Protein AF-A0A8A1LZN4-F1 (afdb_monomer)

Mean predicted aligned error: 9.72 Å

Sequence (299 aa):
MIYDKLAEWAAAVTTSNIARVIFLTEDVSASKSLSRALPSTVFHQMSLQDCSSEVAKRFVLEHIRAGGEGNQRSDTPESLQHMEGLDDAIQALGGRLTDLEFLARMIKTGSTPKGAVQRIINDASAEILKTFILDLPATENSPWSAEQAWYLISKFGKSDSETLRYNAILLHPLFKSGGEAVVQALQHAELISVCTIDGSPSSIKPGRPVYRAAFKQLTDNKALRSRFEMEILARLIAIENQNIQNLEKELQVLGSFPKQPGEVAPRVRWLLGKLSGSQVNLEKYERKASLLKKVLEME

Solvent-accessible surface area (backbone atoms only — not comparable to full-atom values): 16812 Å² total; per-residue (Å²): 109,70,64,47,52,52,24,46,51,48,38,54,37,45,73,69,68,75,50,87,84,84,87,89,74,94,57,80,66,56,57,57,46,38,42,71,52,38,74,91,60,87,78,88,82,82,84,90,70,65,39,54,72,68,56,38,52,51,50,33,55,47,57,47,53,75,71,44,91,82,57,98,65,90,73,47,75,64,60,67,72,60,45,82,50,44,67,59,31,42,66,53,44,42,27,44,63,73,60,43,52,50,43,27,52,36,40,69,76,69,42,52,49,61,59,36,44,52,47,53,31,50,53,50,36,52,50,47,45,42,65,56,50,65,68,55,64,96,52,96,79,48,68,62,51,45,53,56,48,46,49,52,40,48,48,52,33,73,38,92,59,80,60,44,54,40,68,68,54,43,70,34,81,85,21,65,75,62,26,67,58,28,53,51,45,38,34,74,68,46,61,29,36,78,43,63,55,98,90,37,80,50,32,35,32,56,42,42,59,37,45,53,56,16,26,30,56,53,50,65,36,60,67,62,36,38,53,50,53,38,52,39,38,53,53,51,43,53,53,41,50,53,51,44,54,53,50,50,54,51,51,51,58,59,61,68,45,96,74,56,60,77,85,49,50,64,55,52,54,51,49,54,54,51,44,53,53,42,50,56,49,42,54,54,41,51,54,52,41,56,54,39,48,54,55,60,76,73,107

Radius of gyration: 26.5 Å; Cα contacts (8 Å, |Δi|>4): 277; chains: 1; bounding box: 69×42×81 Å

Secondary structure (DSSP, 8-state):
-HHHHHHHHHHHHHHTTS-------S-TTHHHHHHHH-TT---------PPPHHHHHHHHHHHHHHT-TT------HHHHHT-TTHHHHHHHH-S-HHHHHHHHHHHHTT--HHHHHHHHHHHHHHHHHIIIIIS--SSTT-SS-HHHHHHHHHHHHH-SSS-EEHHHHHTSGGGTTTHHHHHHHHHHTTSEEEEEETTEEEEEEESSHHHHHHHHHHHH-HHHHHHHHHHHHHHHHHHHHHHHHHHHHHHHHHHTSTT--GGGHHHHHHHHHHHHHHHHHHHHHHHHHHHHHHHHH--

Nearest PDB structures (foldseek):
  3qwe-assembly1_A-2  TM=3.565E-01  e=9.169E-01  Homo sapiens

Organism: Ajellomyces capsulatus (NCBI:txid5037)

Structure (mmCIF, N/CA/C/O backbone):
data_AF-A0A8A1LZN4-F1
#
_entry.id   AF-A0A8A1LZN4-F1
#
loop_
_atom_site.group_PDB
_atom_site.id
_atom_site.type_symbol
_atom_site.label_atom_id
_atom_site.label_alt_id
_atom_site.label_comp_id
_atom_site.label_asym_id
_atom_site.label_entity_id
_atom_site.label_seq_id
_atom_site.pdbx_PDB_ins_code
_atom_site.Cartn_x
_atom_site.Cartn_y
_atom_site.Cartn_z
_atom_site.occupancy
_atom_site.B_iso_or_equiv
_atom_site.auth_seq_id
_atom_site.auth_comp_id
_atom_site.auth_asym_id
_atom_site.auth_atom_id
_atom_site.pdbx_PDB_model_num
ATOM 1 N N . MET A 1 1 ? -21.136 -2.387 -19.491 1.00 60.66 1 MET A N 1
ATOM 2 C CA . MET A 1 1 ? -21.774 -1.852 -20.717 1.00 60.66 1 MET A CA 1
ATOM 3 C C . MET A 1 1 ? -20.841 -1.829 -21.924 1.00 60.66 1 MET A C 1
ATOM 5 O O . MET A 1 1 ? -21.151 -2.524 -22.880 1.00 60.66 1 MET A O 1
ATOM 9 N N . ILE A 1 2 ? -19.715 -1.097 -21.922 1.00 79.94 2 ILE A N 1
ATOM 10 C CA . ILE A 1 2 ? -18.812 -1.060 -23.099 1.00 79.94 2 ILE A CA 1
ATOM 11 C C . ILE A 1 2 ? -18.170 -2.430 -23.368 1.00 79.94 2 ILE A C 1
ATOM 13 O O . ILE A 1 2 ? -18.251 -2.929 -24.485 1.00 79.94 2 ILE A O 1
ATOM 17 N N . TYR A 1 3 ? -17.619 -3.082 -22.338 1.00 80.31 3 TYR A N 1
ATOM 18 C CA . TYR A 1 3 ? -17.029 -4.421 -22.471 1.00 80.31 3 TYR A CA 1
ATOM 19 C C . TYR A 1 3 ? -18.020 -5.473 -22.978 1.00 80.31 3 TYR A C 1
ATOM 21 O O . TYR A 1 3 ? -17.650 -6.338 -23.761 1.00 80.31 3 TYR A O 1
ATOM 29 N N . ASP A 1 4 ? -19.290 -5.367 -22.584 1.00 82.81 4 ASP A N 1
ATOM 30 C CA . ASP A 1 4 ? -20.336 -6.295 -23.019 1.00 82.81 4 ASP A CA 1
ATOM 31 C C . ASP A 1 4 ? -20.644 -6.120 -24.509 1.00 82.81 4 ASP A C 1
ATOM 33 O O . ASP A 1 4 ? -20.770 -7.100 -25.235 1.00 82.81 4 ASP A O 1
ATOM 37 N N . LYS A 1 5 ? -20.691 -4.869 -24.986 1.00 86.25 5 LYS A N 1
ATOM 38 C CA . LYS A 1 5 ? -20.913 -4.558 -26.403 1.00 86.25 5 LYS A CA 1
ATOM 39 C C . LYS A 1 5 ? -19.722 -4.926 -27.280 1.00 86.25 5 LYS A C 1
ATOM 41 O O . LYS A 1 5 ? -19.916 -5.444 -28.376 1.00 86.25 5 LYS A O 1
ATOM 46 N N . LEU A 1 6 ? -18.500 -4.714 -26.792 1.00 87.44 6 LEU A N 1
ATOM 47 C CA . LEU A 1 6 ? -17.288 -5.172 -27.475 1.00 87.44 6 LEU A CA 1
ATOM 48 C C . LEU A 1 6 ? -17.227 -6.702 -27.545 1.00 87.44 6 LEU A C 1
ATOM 50 O O . LEU A 1 6 ? -16.848 -7.244 -28.580 1.00 87.44 6 LEU A O 1
ATOM 54 N N . ALA A 1 7 ? -17.641 -7.395 -26.480 1.00 86.25 7 ALA A N 1
ATOM 55 C CA . ALA A 1 7 ? -17.724 -8.851 -26.463 1.00 86.25 7 ALA A CA 1
ATOM 56 C C . ALA A 1 7 ? -18.791 -9.378 -27.440 1.00 86.25 7 ALA A C 1
ATOM 58 O O . ALA A 1 7 ? -18.504 -10.305 -28.190 1.00 86.25 7 ALA A O 1
ATOM 59 N N . GLU A 1 8 ? -19.980 -8.764 -27.495 1.00 87.12 8 GLU A N 1
ATOM 60 C CA . GLU A 1 8 ? -21.030 -9.091 -28.477 1.00 87.12 8 GLU A CA 1
ATOM 61 C C . GLU A 1 8 ? -20.553 -8.880 -29.924 1.00 87.12 8 GLU A C 1
ATOM 63 O O . GLU A 1 8 ? -20.744 -9.748 -30.777 1.00 87.12 8 GLU A O 1
ATOM 68 N N . TRP A 1 9 ? -19.893 -7.753 -30.209 1.00 90.56 9 TRP A N 1
ATOM 69 C CA . TRP A 1 9 ? -19.334 -7.479 -31.536 1.00 90.56 9 TRP A CA 1
ATOM 70 C C . TRP A 1 9 ? -18.259 -8.499 -31.917 1.00 90.56 9 TRP A C 1
ATOM 72 O O . TRP A 1 9 ? -18.303 -9.072 -33.007 1.00 90.56 9 TRP A O 1
ATOM 82 N N . ALA A 1 10 ? -17.323 -8.773 -31.006 1.00 88.06 10 ALA A N 1
ATOM 83 C CA . ALA A 1 10 ? -16.279 -9.756 -31.248 1.00 88.06 10 ALA A CA 1
ATOM 84 C C . ALA A 1 10 ? -16.868 -11.146 -31.489 1.00 88.06 10 ALA A C 1
ATOM 86 O O . ALA A 1 10 ? -16.409 -11.836 -32.393 1.00 88.06 10 ALA A O 1
ATOM 87 N N . ALA A 1 11 ? -17.919 -11.522 -30.752 1.00 86.19 11 ALA A N 1
ATOM 88 C CA . ALA A 1 11 ? -18.630 -12.779 -30.943 1.00 86.19 11 ALA A CA 1
ATOM 89 C C . ALA A 1 11 ? -19.224 -12.912 -32.349 1.00 86.19 11 ALA A C 1
ATOM 91 O O . ALA A 1 11 ? -19.096 -13.962 -32.983 1.00 86.19 11 ALA A O 1
ATOM 92 N N . ALA A 1 12 ? -19.838 -11.844 -32.864 1.00 87.94 12 ALA A N 1
ATOM 93 C CA . ALA A 1 12 ? -20.414 -11.842 -34.204 1.00 87.94 12 ALA A CA 1
ATOM 94 C C . ALA A 1 12 ? -19.339 -12.015 -35.290 1.00 87.94 12 ALA A C 1
ATOM 96 O O . ALA A 1 12 ? -19.507 -12.821 -36.207 1.00 87.94 12 ALA A O 1
ATOM 97 N N . VAL A 1 13 ? -18.217 -11.299 -35.172 1.00 90.88 13 VAL A N 1
ATOM 98 C CA . VAL A 1 13 ? -17.126 -11.303 -36.165 1.00 90.88 13 VAL A CA 1
ATOM 99 C C . VAL A 1 13 ? -16.334 -12.616 -36.154 1.00 90.88 13 VAL A C 1
ATOM 101 O O . VAL A 1 13 ? -15.927 -13.094 -37.215 1.00 90.88 13 VAL A O 1
ATOM 104 N N . THR A 1 14 ? -16.142 -13.235 -34.985 1.00 88.00 14 THR A N 1
ATOM 105 C CA . THR A 1 14 ? -15.463 -14.536 -34.886 1.00 88.00 14 THR A CA 1
ATOM 106 C C . THR A 1 14 ? -16.355 -15.689 -35.335 1.00 88.00 14 THR A C 1
ATOM 108 O O . THR A 1 14 ? -15.883 -16.557 -36.066 1.00 88.00 14 THR A O 1
ATOM 111 N N . THR A 1 15 ? -17.646 -15.689 -34.980 1.00 86.00 15 THR A N 1
ATOM 112 C CA . THR A 1 15 ? -18.587 -16.762 -35.373 1.00 86.00 15 THR A CA 1
ATOM 113 C C . THR A 1 15 ? -18.858 -16.759 -36.877 1.00 86.00 15 THR A C 1
ATOM 115 O O . THR A 1 15 ? -18.992 -17.815 -37.488 1.00 86.00 15 THR A O 1
ATOM 118 N N . SER A 1 16 ? -18.884 -15.576 -37.496 1.00 88.94 16 SER A N 1
ATOM 119 C CA . SER A 1 16 ? -18.979 -15.428 -38.956 1.00 88.94 16 SER A CA 1
ATOM 120 C C . SER A 1 16 ? -17.652 -15.675 -39.689 1.00 88.94 16 SER A C 1
ATOM 122 O O . SER A 1 16 ? -17.613 -15.598 -40.914 1.00 88.94 16 SER A O 1
ATOM 124 N N . ASN A 1 17 ? -16.574 -15.992 -38.958 1.00 85.19 17 ASN A N 1
ATOM 125 C CA . ASN A 1 17 ? -15.231 -16.249 -39.479 1.00 85.19 17 ASN A CA 1
ATOM 126 C C . ASN A 1 17 ? -14.667 -15.100 -40.341 1.00 85.19 17 ASN A C 1
ATOM 128 O O . ASN A 1 17 ? -13.923 -15.329 -41.293 1.00 85.19 17 ASN A O 1
ATOM 132 N N . ILE A 1 18 ? -15.035 -13.857 -40.011 1.00 92.38 18 ILE A N 1
ATOM 133 C CA . ILE A 1 18 ? -14.616 -12.655 -40.746 1.00 92.38 18 ILE A CA 1
ATOM 134 C C . ILE A 1 18 ? -13.237 -12.182 -40.273 1.00 92.38 18 ILE A C 1
ATOM 136 O O . ILE A 1 18 ? -12.417 -11.760 -41.087 1.00 92.38 18 ILE A O 1
ATOM 140 N N . ALA A 1 19 ? -12.958 -12.247 -38.966 1.00 89.81 19 ALA A N 1
ATOM 141 C CA . ALA A 1 19 ? -11.667 -11.840 -38.415 1.00 89.81 19 ALA A CA 1
ATOM 142 C C . ALA A 1 19 ? -11.308 -12.577 -37.119 1.00 89.81 19 ALA A C 1
ATOM 144 O O . ALA A 1 19 ? -12.162 -13.112 -36.411 1.00 89.81 19 ALA A O 1
ATOM 145 N N . ARG A 1 20 ? -10.014 -12.540 -36.780 1.00 86.88 20 ARG A N 1
ATOM 146 C CA . ARG A 1 20 ? -9.494 -12.958 -35.476 1.00 86.88 20 ARG A CA 1
ATOM 147 C C . ARG A 1 20 ? -9.405 -11.740 -34.559 1.00 86.88 20 ARG A C 1
ATOM 149 O O . ARG A 1 20 ? -8.744 -10.765 -34.902 1.00 86.88 20 ARG A O 1
ATOM 156 N N . VAL A 1 21 ? -10.049 -11.812 -33.397 1.00 87.88 21 VAL A N 1
ATOM 157 C CA . VAL A 1 21 ? -10.076 -10.720 -32.413 1.00 87.88 21 VAL A CA 1
ATOM 158 C C . VAL A 1 21 ? -9.111 -11.037 -31.274 1.00 87.88 21 VAL A C 1
ATOM 160 O O . VAL A 1 21 ? -9.166 -12.125 -30.703 1.00 87.88 21 VAL A O 1
ATOM 163 N N . ILE A 1 22 ? -8.230 -10.091 -30.947 1.00 88.25 22 ILE A N 1
ATOM 164 C CA . ILE A 1 22 ? -7.311 -10.170 -29.806 1.00 88.25 22 ILE A CA 1
ATOM 165 C C . ILE A 1 22 ? -7.693 -9.055 -28.836 1.00 88.25 22 ILE A C 1
ATOM 167 O O . ILE A 1 22 ? -7.731 -7.888 -29.220 1.00 88.25 22 ILE A O 1
ATOM 171 N N . PHE A 1 23 ? -7.973 -9.418 -27.586 1.00 85.31 23 PHE A N 1
ATOM 172 C CA . PHE A 1 23 ? -8.227 -8.462 -26.514 1.00 85.31 23 PHE A CA 1
ATOM 173 C C . PHE A 1 23 ? -6.960 -8.272 -25.690 1.00 85.31 23 PHE A C 1
ATOM 175 O O . PHE A 1 23 ? -6.440 -9.232 -25.125 1.00 85.31 23 PHE A O 1
ATOM 182 N N . LEU A 1 24 ? -6.491 -7.030 -25.606 1.00 86.06 24 LEU A N 1
ATOM 183 C CA . LEU A 1 24 ? -5.457 -6.623 -24.665 1.00 86.06 24 LEU A CA 1
ATOM 184 C C . LEU A 1 24 ? -6.144 -5.897 -23.508 1.00 86.06 24 LEU A C 1
ATOM 186 O O . LEU A 1 24 ? -6.846 -4.910 -23.724 1.00 86.06 24 LEU A O 1
ATOM 190 N N . THR A 1 25 ? -6.006 -6.424 -22.296 1.00 78.94 25 THR A N 1
ATOM 191 C CA . THR A 1 25 ? -6.653 -5.872 -21.105 1.00 78.94 25 THR A CA 1
ATOM 192 C C . THR A 1 25 ? -5.783 -6.098 -19.880 1.00 78.94 25 THR A C 1
ATOM 194 O O . THR A 1 25 ? -5.127 -7.131 -19.756 1.00 78.94 25 THR A O 1
ATOM 197 N N . GLU A 1 26 ? -5.795 -5.120 -18.984 1.00 72.19 26 GLU A N 1
ATOM 198 C CA . GLU A 1 26 ? -5.175 -5.202 -17.661 1.00 72.19 26 GLU A CA 1
ATOM 199 C C . GLU A 1 26 ? -6.103 -5.901 -16.651 1.00 72.19 26 GLU A C 1
ATOM 201 O O . GLU A 1 26 ? -5.649 -6.399 -15.622 1.00 72.19 26 GLU A O 1
ATOM 206 N N . ASP A 1 27 ? -7.405 -5.994 -16.956 1.00 67.00 27 ASP A N 1
ATOM 207 C CA . ASP A 1 27 ? -8.405 -6.578 -16.068 1.00 67.00 27 ASP A CA 1
ATOM 208 C C . ASP A 1 27 ? -8.683 -8.050 -16.402 1.00 67.00 27 ASP A C 1
ATOM 210 O O . ASP A 1 27 ? -9.290 -8.406 -17.416 1.00 67.00 27 ASP A O 1
ATOM 214 N N . VAL A 1 28 ? -8.308 -8.927 -15.471 1.00 65.50 28 VAL A N 1
ATOM 215 C CA . VAL A 1 28 ? -8.545 -10.376 -15.542 1.00 65.50 28 VAL A CA 1
ATOM 216 C C . VAL A 1 28 ? -10.050 -10.703 -15.611 1.00 65.50 28 VAL A C 1
ATOM 218 O O . VAL A 1 28 ? -10.445 -11.755 -16.126 1.00 65.50 28 VAL A O 1
ATOM 221 N N . SER A 1 29 ? -10.913 -9.796 -15.140 1.00 67.69 29 SER A N 1
ATOM 222 C CA . SER A 1 29 ? -12.368 -9.959 -15.126 1.00 67.69 29 SER A CA 1
ATOM 223 C C . SER A 1 29 ? -13.024 -9.850 -16.510 1.00 67.69 29 SER A C 1
ATOM 225 O O . SER A 1 29 ? -14.123 -10.380 -16.700 1.00 67.69 29 SER A O 1
ATOM 227 N N . ALA A 1 30 ? -12.337 -9.276 -17.506 1.00 70.75 30 ALA A N 1
ATOM 228 C CA . ALA A 1 30 ? -12.839 -9.142 -18.878 1.00 70.75 30 ALA A CA 1
ATOM 229 C C . ALA A 1 30 ? -13.183 -10.498 -19.524 1.00 70.75 30 ALA A C 1
ATOM 231 O O . ALA A 1 30 ? -14.110 -10.601 -20.334 1.00 70.75 30 ALA A O 1
ATOM 232 N N . SER A 1 31 ? -12.492 -11.561 -19.102 1.00 74.69 31 SER A N 1
ATOM 233 C CA . SER A 1 31 ? -12.766 -12.945 -19.503 1.00 74.69 31 SER A CA 1
ATOM 234 C C . SER A 1 31 ? -14.199 -13.396 -19.178 1.00 74.69 31 SER A C 1
ATOM 236 O O . SER A 1 31 ? -14.781 -14.172 -19.937 1.00 74.69 31 SER A O 1
ATOM 238 N N . LYS A 1 32 ? -14.818 -12.879 -18.104 1.00 78.50 32 LYS A N 1
ATOM 239 C CA . LYS A 1 32 ? -16.198 -13.218 -17.711 1.00 78.50 32 LYS A CA 1
ATOM 240 C C . LYS A 1 32 ? -17.217 -12.651 -18.697 1.00 78.50 32 LYS A C 1
ATOM 242 O O . LYS A 1 32 ? -18.141 -13.358 -19.098 1.00 78.50 32 LYS A O 1
ATOM 247 N N . SER A 1 33 ? -17.032 -11.401 -19.120 1.00 78.75 33 SER A N 1
ATOM 248 C CA . SER A 1 33 ? -17.900 -10.760 -20.116 1.00 78.75 33 SER A CA 1
ATOM 249 C C . SER A 1 33 ? -17.784 -11.441 -21.480 1.00 78.75 33 SER A C 1
ATOM 251 O O . SER A 1 33 ? -18.798 -11.672 -22.138 1.00 78.75 33 SER A O 1
ATOM 253 N N . LEU A 1 34 ? -16.567 -11.843 -21.859 1.00 79.50 34 LEU A N 1
ATOM 254 C CA . LEU A 1 34 ? -16.301 -12.632 -23.065 1.00 79.50 34 LEU A CA 1
ATOM 255 C C . LEU A 1 34 ? -16.952 -14.016 -23.004 1.00 79.50 34 LEU A C 1
ATOM 257 O O . LEU A 1 34 ? -17.634 -14.405 -23.947 1.00 79.50 34 LEU A O 1
ATOM 261 N N . SER A 1 35 ? -16.830 -14.718 -21.876 1.00 81.81 35 SER A N 1
ATOM 262 C CA . SER A 1 35 ? -17.440 -16.041 -21.677 1.00 81.81 35 SER A CA 1
ATOM 263 C C . SER A 1 35 ? -18.967 -16.004 -21.742 1.00 81.81 35 SER A C 1
ATOM 265 O O . SER A 1 35 ? -19.588 -16.971 -22.168 1.00 81.81 35 SER A O 1
ATOM 267 N N . ARG A 1 36 ? -19.594 -14.884 -21.361 1.00 82.62 36 ARG A N 1
ATOM 268 C CA . ARG A 1 36 ? -21.046 -14.713 -21.505 1.00 82.62 36 ARG A CA 1
ATOM 269 C C . ARG A 1 36 ? -21.469 -14.525 -22.965 1.00 82.62 36 ARG A C 1
ATOM 271 O O . ARG A 1 36 ? -22.517 -15.032 -23.348 1.00 82.62 36 ARG A O 1
ATOM 278 N N . ALA A 1 37 ? -20.686 -13.792 -23.757 1.00 81.62 37 ALA A N 1
ATOM 279 C CA . ALA A 1 37 ? -20.974 -13.558 -25.175 1.00 81.62 37 ALA A CA 1
ATOM 280 C C . ALA A 1 37 ? -20.614 -14.766 -26.062 1.00 81.62 37 ALA A C 1
ATOM 282 O O . ALA A 1 37 ? -21.251 -14.991 -27.087 1.00 81.62 37 ALA A O 1
ATOM 283 N N . LEU A 1 38 ? -19.613 -15.550 -25.657 1.00 81.06 38 LEU A N 1
ATOM 284 C CA . LEU A 1 38 ? -19.108 -16.722 -26.369 1.00 81.06 38 LEU A CA 1
ATOM 285 C C . LEU A 1 38 ? -18.932 -17.914 -25.401 1.00 81.06 38 LEU A C 1
ATOM 287 O O . LEU A 1 38 ? -17.807 -18.273 -25.048 1.00 81.06 38 LEU A O 1
ATOM 291 N N . PRO A 1 39 ? -20.030 -18.552 -24.958 1.00 77.38 39 PRO A N 1
ATOM 292 C CA . PRO A 1 39 ? -19.974 -19.619 -23.955 1.00 77.38 39 PRO A CA 1
ATOM 293 C C . PRO A 1 39 ? -19.367 -20.931 -24.473 1.00 77.38 39 PRO A C 1
ATOM 295 O O . PRO A 1 39 ? -18.902 -21.746 -23.683 1.00 77.38 39 PRO A O 1
ATOM 298 N N . SER A 1 40 ? -19.366 -21.154 -25.790 1.00 75.81 40 SER A N 1
ATOM 299 C CA . SER A 1 40 ? -18.906 -22.400 -26.416 1.00 75.81 40 SER A CA 1
ATOM 300 C C . SER A 1 40 ? -17.478 -22.339 -26.969 1.00 75.81 40 SER A C 1
ATOM 302 O O . SER A 1 40 ? -17.042 -23.293 -27.611 1.00 75.81 40 SER A O 1
ATOM 304 N N . THR A 1 41 ? -16.742 -21.239 -26.765 1.00 75.56 41 THR A N 1
ATOM 305 C CA . THR A 1 41 ? -15.377 -21.079 -27.292 1.00 75.56 41 THR A CA 1
ATOM 306 C C . THR A 1 41 ? -14.334 -21.107 -26.187 1.00 75.56 41 THR A C 1
ATOM 308 O O . THR A 1 41 ? -14.457 -20.401 -25.190 1.00 75.56 41 THR A O 1
ATOM 311 N N . VAL A 1 42 ? -13.259 -21.864 -26.400 1.00 76.00 42 VAL A N 1
ATOM 312 C CA . VAL A 1 42 ? -12.093 -21.843 -25.513 1.00 76.00 42 VAL A CA 1
ATOM 313 C C . VAL A 1 42 ? -11.234 -20.625 -25.850 1.00 76.00 42 VAL A C 1
ATOM 315 O O . VAL A 1 42 ? -10.686 -20.519 -26.950 1.00 76.00 42 VAL A O 1
ATOM 318 N N . PHE A 1 43 ? -11.107 -19.698 -24.902 1.00 79.19 43 PHE A N 1
ATOM 319 C CA . PHE A 1 43 ? -10.249 -18.527 -25.062 1.00 79.19 43 PHE A CA 1
ATOM 320 C C . PHE A 1 43 ? -8.784 -18.902 -24.844 1.00 79.19 43 PHE A C 1
ATOM 322 O O . PHE A 1 43 ? -8.426 -19.509 -23.836 1.00 79.19 43 PHE A O 1
ATOM 329 N N . HIS A 1 44 ? -7.924 -18.499 -25.777 1.00 80.56 44 HIS A N 1
ATOM 330 C CA . HIS A 1 44 ? -6.480 -18.581 -25.592 1.00 80.56 44 HIS A CA 1
ATOM 331 C C . HIS A 1 44 ? -6.030 -17.351 -24.809 1.00 80.56 44 HIS A C 1
ATOM 333 O O . HIS A 1 44 ? -5.938 -16.257 -25.363 1.00 80.56 44 HIS A O 1
ATOM 339 N N . GLN A 1 45 ? -5.786 -17.528 -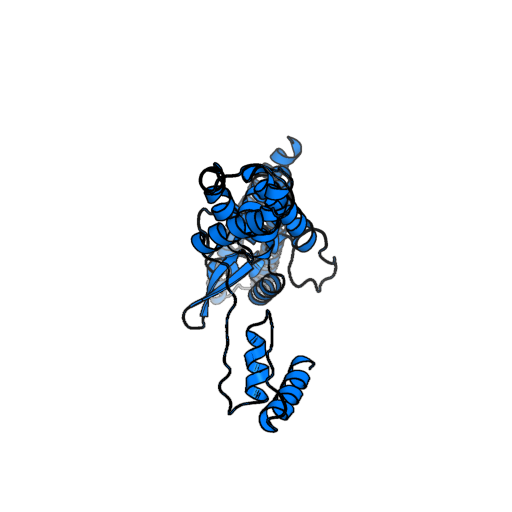23.513 1.00 77.44 45 GLN A N 1
ATOM 340 C CA . GLN A 1 45 ? -5.316 -16.458 -22.645 1.00 77.44 45 GLN A CA 1
ATOM 341 C C . GLN A 1 45 ? -3.795 -16.525 -22.510 1.00 77.44 45 GLN A C 1
ATOM 343 O O . GLN A 1 45 ? -3.244 -17.535 -22.077 1.00 77.44 45 GLN A O 1
ATOM 348 N N . MET A 1 46 ? -3.124 -15.429 -22.857 1.00 80.69 46 MET A N 1
ATOM 349 C CA . MET A 1 46 ? -1.701 -15.233 -22.590 1.00 80.69 46 MET A CA 1
ATOM 350 C C . MET A 1 46 ? -1.564 -14.126 -21.549 1.00 80.69 46 MET A C 1
ATOM 352 O O . MET A 1 46 ? -2.091 -13.033 -21.737 1.00 80.69 46 MET A O 1
ATOM 356 N N . SER A 1 47 ? -0.891 -14.423 -20.438 1.00 76.75 47 SER A N 1
ATOM 357 C CA . SER A 1 47 ? -0.566 -13.423 -19.422 1.00 76.75 47 SER A CA 1
ATOM 358 C C . SER A 1 47 ? 0.828 -12.874 -19.698 1.00 76.75 47 SER A C 1
ATOM 360 O O . SER A 1 47 ? 1.784 -13.644 -19.787 1.00 76.75 47 SER A O 1
ATOM 362 N N . LEU A 1 48 ? 0.935 -11.556 -19.860 1.00 80.25 48 LEU A N 1
ATOM 363 C CA . LEU A 1 48 ? 2.219 -10.871 -19.956 1.00 80.25 48 LEU A CA 1
ATOM 364 C C . LEU A 1 48 ? 2.698 -10.565 -18.538 1.00 80.25 48 LEU A C 1
ATOM 366 O O . LEU A 1 48 ? 2.053 -9.822 -17.801 1.00 80.25 48 LEU A O 1
ATOM 370 N N . GLN A 1 49 ? 3.812 -11.178 -18.154 1.00 78.50 49 GLN A N 1
ATOM 371 C CA . GLN A 1 49 ? 4.424 -11.015 -16.840 1.00 78.50 49 GLN A CA 1
ATOM 372 C C . GLN A 1 49 ? 5.759 -10.284 -16.959 1.00 78.50 49 GLN A C 1
ATOM 374 O O . GLN A 1 49 ? 6.346 -10.200 -18.040 1.00 78.50 49 GLN A O 1
ATOM 379 N N . ASP A 1 50 ? 6.233 -9.767 -15.829 1.00 84.19 50 ASP A N 1
ATOM 380 C CA . ASP A 1 50 ? 7.554 -9.158 -15.742 1.00 84.19 50 ASP A CA 1
ATOM 381 C C . ASP A 1 50 ? 8.639 -10.173 -16.147 1.00 84.19 50 ASP A C 1
ATOM 383 O O . ASP A 1 50 ? 8.552 -11.368 -15.850 1.00 84.19 50 ASP A O 1
ATOM 387 N N . CYS A 1 51 ? 9.664 -9.698 -16.853 1.00 83.50 51 CYS A N 1
ATOM 388 C CA . CYS A 1 51 ? 10.764 -10.533 -17.322 1.00 83.50 51 CYS A CA 1
ATOM 389 C C . CYS A 1 51 ? 11.566 -11.125 -16.155 1.00 83.50 51 CYS A C 1
ATOM 391 O O . CYS A 1 51 ? 11.764 -10.488 -15.120 1.00 83.50 51 CYS A O 1
ATOM 393 N N . SER A 1 52 ? 12.110 -12.329 -16.345 1.00 85.00 52 SER A N 1
ATOM 394 C CA . SER A 1 52 ? 13.118 -12.855 -15.422 1.00 85.00 52 SER A CA 1
ATOM 395 C C . SER A 1 52 ? 14.385 -11.996 -15.473 1.00 85.00 52 SER A C 1
ATOM 397 O O . SER A 1 52 ? 14.669 -11.358 -16.489 1.00 85.00 52 SER A O 1
ATOM 399 N N . SER A 1 53 ? 15.175 -12.007 -14.396 1.00 83.00 53 SER A N 1
ATOM 400 C CA . SER A 1 53 ? 16.416 -11.220 -14.303 1.00 83.00 53 SER A CA 1
ATOM 401 C C . SER A 1 53 ? 17.364 -11.464 -15.491 1.00 83.00 53 SER A C 1
ATOM 403 O O . SER A 1 53 ? 17.914 -10.528 -16.070 1.00 83.00 53 SER A O 1
ATOM 405 N N . GLU A 1 54 ? 17.475 -12.715 -15.949 1.00 83.56 54 GLU A N 1
ATOM 406 C CA . GLU A 1 54 ? 18.309 -13.073 -17.102 1.00 83.56 54 GLU A CA 1
ATOM 407 C C . GLU A 1 54 ? 17.807 -12.466 -18.419 1.00 83.56 54 GLU A C 1
ATOM 409 O O . GLU A 1 54 ? 18.598 -11.961 -19.220 1.00 83.56 54 GLU A O 1
ATOM 414 N N . VAL A 1 55 ? 16.491 -12.508 -18.652 1.00 85.50 55 VAL A N 1
ATOM 415 C CA . VAL A 1 55 ? 15.872 -11.944 -19.860 1.00 85.50 55 VAL A CA 1
ATOM 416 C C . VAL A 1 55 ? 15.945 -10.422 -19.822 1.00 85.50 55 VAL A C 1
ATOM 418 O O . VAL A 1 55 ? 16.288 -9.813 -20.832 1.00 85.50 55 VAL A O 1
ATOM 421 N N . ALA A 1 56 ? 15.720 -9.817 -18.654 1.00 85.94 56 ALA A N 1
ATOM 422 C CA . ALA A 1 56 ? 15.867 -8.384 -18.435 1.00 85.94 56 ALA A CA 1
ATOM 423 C C . ALA A 1 56 ? 17.294 -7.907 -18.751 1.00 85.94 56 ALA A C 1
ATOM 425 O O . ALA A 1 56 ? 17.472 -6.936 -19.485 1.00 85.94 56 ALA A O 1
ATOM 426 N N . LYS A 1 57 ? 18.320 -8.638 -18.292 1.00 85.06 57 LYS A N 1
ATOM 427 C CA . LYS A 1 57 ? 19.726 -8.340 -18.606 1.00 85.06 57 LYS A CA 1
ATOM 428 C C . LYS A 1 57 ? 20.005 -8.393 -20.101 1.00 85.06 57 LYS A C 1
ATOM 430 O O . LYS A 1 57 ? 20.591 -7.461 -20.649 1.00 85.06 57 LYS A O 1
ATOM 435 N N . ARG A 1 58 ? 19.574 -9.462 -20.775 1.00 85.12 58 ARG A N 1
ATOM 436 C CA . ARG A 1 58 ? 19.743 -9.589 -22.232 1.00 85.12 58 ARG A CA 1
ATOM 437 C C . ARG A 1 58 ? 19.026 -8.471 -22.976 1.00 85.12 58 ARG A C 1
ATOM 439 O O . ARG A 1 58 ? 19.609 -7.904 -23.891 1.00 85.12 58 ARG A O 1
ATOM 446 N N . PHE A 1 59 ? 17.810 -8.134 -22.555 1.00 86.44 59 PHE A N 1
ATOM 447 C CA . PHE A 1 59 ? 17.028 -7.058 -23.149 1.00 86.44 59 PHE A CA 1
ATOM 448 C C . PHE A 1 59 ? 17.749 -5.711 -23.040 1.00 86.44 59 PHE A C 1
ATOM 450 O O . PHE A 1 59 ? 17.944 -5.048 -24.053 1.00 86.44 59 PHE A O 1
ATOM 457 N N . VAL A 1 60 ? 18.216 -5.334 -21.844 1.00 85.19 60 VAL A N 1
ATOM 458 C CA . VAL A 1 60 ? 18.943 -4.070 -21.635 1.00 85.19 60 VAL A CA 1
ATOM 459 C C . VAL A 1 60 ? 20.226 -4.029 -22.467 1.00 85.19 60 VAL A C 1
ATOM 461 O O . VAL A 1 60 ? 20.485 -3.030 -23.136 1.00 85.19 60 VAL A O 1
ATOM 464 N N . LEU A 1 61 ? 21.006 -5.116 -22.484 1.00 83.75 61 LEU A N 1
ATOM 465 C CA . LEU A 1 61 ? 22.235 -5.200 -23.279 1.00 83.75 61 LEU A CA 1
ATOM 466 C C . LEU A 1 61 ? 21.963 -5.063 -24.781 1.00 83.75 61 LEU A C 1
ATOM 468 O O . LEU A 1 61 ? 22.685 -4.345 -25.469 1.00 83.75 61 LEU A O 1
ATOM 472 N N . GLU A 1 62 ? 20.924 -5.721 -25.288 1.00 83.81 62 GLU A N 1
ATOM 473 C CA . GLU A 1 62 ? 20.556 -5.646 -26.700 1.00 83.81 62 GLU A CA 1
ATOM 474 C C . GLU A 1 62 ? 20.032 -4.259 -27.076 1.00 83.81 62 GLU A C 1
ATOM 476 O O . GLU A 1 62 ? 20.394 -3.715 -28.116 1.00 83.81 62 GLU A O 1
ATOM 481 N N . HIS A 1 63 ? 19.256 -3.628 -26.196 1.00 82.44 63 HIS A N 1
ATOM 482 C CA . HIS A 1 63 ? 18.718 -2.291 -26.424 1.00 82.44 63 HIS A CA 1
ATOM 483 C C . HIS A 1 63 ? 19.811 -1.207 -26.415 1.00 82.44 63 HIS A C 1
ATOM 485 O O . HIS A 1 63 ? 19.738 -0.229 -27.163 1.00 82.44 63 HIS A O 1
ATOM 491 N N . ILE A 1 64 ? 20.862 -1.395 -25.610 1.00 78.81 64 ILE A N 1
ATOM 492 C CA . ILE A 1 64 ? 22.061 -0.548 -25.644 1.00 78.81 64 ILE A CA 1
ATOM 493 C C . ILE A 1 64 ? 22.806 -0.724 -26.981 1.00 78.81 64 ILE A C 1
ATOM 495 O O . ILE A 1 64 ? 23.234 0.270 -27.569 1.00 78.81 64 ILE A O 1
ATOM 499 N N . ARG A 1 65 ? 22.910 -1.959 -27.498 1.00 74.56 65 ARG A N 1
ATOM 500 C CA . ARG A 1 65 ? 23.605 -2.285 -28.761 1.00 74.56 65 ARG A CA 1
ATOM 501 C C . ARG A 1 65 ? 22.872 -1.798 -30.008 1.00 74.56 65 ARG A C 1
ATOM 503 O O . ARG A 1 65 ? 23.484 -1.151 -30.854 1.00 74.56 65 ARG A O 1
ATOM 510 N N . ALA A 1 66 ? 21.573 -2.073 -30.113 1.00 68.44 66 ALA A N 1
ATOM 511 C CA . ALA A 1 66 ? 20.758 -1.778 -31.296 1.00 68.44 66 ALA A CA 1
ATOM 512 C C . ALA A 1 66 ? 20.712 -0.277 -31.636 1.00 68.44 66 ALA A C 1
ATOM 514 O O . ALA A 1 66 ? 20.487 0.113 -32.775 1.00 68.44 66 ALA A O 1
ATOM 515 N N . GLY A 1 67 ? 20.956 0.593 -30.655 1.00 55.31 67 GLY A N 1
ATOM 516 C CA . GLY A 1 67 ? 21.014 2.036 -30.853 1.00 55.31 67 GLY A CA 1
ATOM 517 C C . GLY A 1 67 ? 22.392 2.603 -31.222 1.00 55.31 67 GLY A C 1
ATOM 518 O O . GLY A 1 67 ? 22.514 3.832 -31.249 1.00 55.31 67 GLY A O 1
ATOM 519 N N . GLY A 1 68 ? 23.410 1.757 -31.409 1.00 54.00 68 GLY A N 1
ATOM 520 C CA . GLY A 1 68 ? 24.825 2.117 -31.554 1.00 54.00 68 GLY A CA 1
ATOM 521 C C . GLY A 1 68 ? 25.344 2.268 -32.988 1.00 54.00 68 GLY A C 1
ATOM 522 O O . GLY A 1 68 ? 26.542 2.466 -33.161 1.00 54.00 68 GLY A O 1
ATOM 523 N N . GLU A 1 69 ? 24.489 2.234 -34.015 1.00 49.78 69 GLU A N 1
ATOM 524 C CA . GLU A 1 69 ? 24.917 2.270 -35.430 1.00 49.78 69 GLU A CA 1
ATOM 525 C C . GLU A 1 69 ? 25.639 3.568 -35.871 1.00 49.78 69 GLU A C 1
ATOM 527 O O . GLU A 1 69 ? 26.107 3.657 -37.002 1.00 49.78 69 GLU A O 1
ATOM 532 N N . GLY A 1 70 ? 25.777 4.575 -34.997 1.00 47.81 70 GLY A N 1
ATOM 533 C CA . GLY A 1 70 ? 26.370 5.876 -35.337 1.00 47.81 70 GLY A CA 1
ATOM 534 C C . GLY A 1 70 ? 27.541 6.357 -34.477 1.00 47.81 70 GLY A C 1
ATOM 535 O O . GLY A 1 70 ? 28.047 7.442 -34.750 1.00 47.81 70 GLY A O 1
ATOM 536 N N . ASN A 1 71 ? 27.981 5.625 -33.446 1.00 44.06 71 ASN A N 1
ATOM 537 C CA . ASN A 1 71 ? 29.067 6.102 -32.580 1.00 44.06 71 ASN A CA 1
ATOM 538 C C . ASN A 1 71 ? 30.169 5.048 -32.459 1.00 44.06 71 ASN A C 1
ATOM 540 O O . ASN A 1 71 ? 29.996 4.022 -31.810 1.00 44.06 71 ASN A O 1
ATOM 544 N N . GLN A 1 72 ? 31.317 5.332 -33.077 1.00 43.34 72 GLN A N 1
ATOM 545 C CA . GLN A 1 72 ? 32.560 4.563 -32.979 1.00 43.34 72 GLN A CA 1
ATOM 546 C C . GLN A 1 72 ? 33.175 4.685 -31.572 1.00 43.34 72 GLN A C 1
ATOM 548 O O . GLN A 1 72 ? 34.278 5.199 -31.398 1.00 43.34 72 GLN A O 1
ATOM 553 N N . ARG A 1 73 ? 32.461 4.237 -30.537 1.00 47.81 73 ARG A N 1
ATOM 554 C CA . ARG A 1 73 ? 33.087 3.827 -29.282 1.00 47.81 73 ARG A CA 1
ATOM 555 C C . ARG A 1 73 ? 33.086 2.315 -29.274 1.00 47.81 73 ARG A C 1
ATOM 557 O O . ARG A 1 73 ? 32.047 1.674 -29.363 1.00 47.81 73 ARG A O 1
ATOM 564 N N . SER A 1 74 ? 34.292 1.777 -29.266 1.00 43.28 74 SER A N 1
ATOM 565 C CA . SER A 1 74 ? 34.629 0.369 -29.148 1.00 43.28 74 SER A CA 1
ATOM 566 C C . SER A 1 7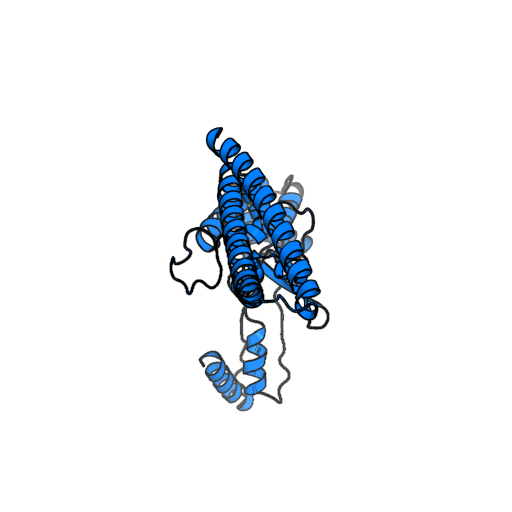4 ? 34.159 -0.194 -27.802 1.00 43.28 74 SER A C 1
ATOM 568 O O . SER A 1 74 ? 34.983 -0.516 -26.950 1.00 43.28 74 SER A O 1
ATOM 570 N N . ASP A 1 75 ? 32.850 -0.300 -27.590 1.00 50.19 75 ASP A N 1
ATOM 571 C CA . ASP A 1 75 ? 32.298 -1.014 -26.445 1.00 50.19 75 ASP A CA 1
ATOM 572 C C . ASP A 1 75 ? 32.285 -2.500 -26.809 1.00 50.19 75 ASP A C 1
ATOM 574 O O . ASP A 1 75 ? 31.348 -3.031 -27.409 1.00 50.19 75 ASP A O 1
ATOM 578 N N . THR A 1 76 ? 33.398 -3.175 -26.520 1.00 49.41 76 THR A N 1
ATOM 579 C CA . THR A 1 76 ? 33.499 -4.626 -26.673 1.00 49.41 76 THR A CA 1
ATOM 580 C C . THR A 1 76 ? 32.434 -5.316 -25.808 1.00 49.41 76 THR A C 1
ATOM 582 O O . THR A 1 76 ? 32.086 -4.824 -24.729 1.00 49.41 76 THR A O 1
ATOM 585 N N . PRO A 1 77 ? 31.911 -6.482 -26.234 1.00 49.81 77 PRO A N 1
ATOM 586 C CA . PRO A 1 77 ? 30.902 -7.232 -25.481 1.00 49.81 77 PRO A CA 1
ATOM 587 C C . PRO A 1 77 ? 31.330 -7.543 -24.038 1.00 49.81 77 PRO A C 1
ATOM 589 O O . PRO A 1 77 ? 30.471 -7.656 -23.168 1.00 49.81 77 PRO A O 1
ATOM 592 N N . GLU A 1 78 ? 32.635 -7.608 -23.773 1.00 49.94 78 GLU A N 1
ATOM 593 C CA . GLU A 1 78 ? 33.211 -7.784 -22.441 1.00 49.94 78 GLU A CA 1
ATOM 594 C C . GLU A 1 78 ? 33.045 -6.540 -21.553 1.00 49.94 78 GLU A C 1
ATOM 596 O O . GLU A 1 78 ? 32.702 -6.686 -20.384 1.00 49.94 78 GLU A O 1
ATOM 601 N N . SER A 1 79 ? 33.187 -5.318 -22.082 1.00 54.09 79 SER A N 1
ATOM 602 C CA . SER A 1 79 ? 33.055 -4.083 -21.290 1.00 54.09 79 SER A CA 1
ATOM 603 C C . SER A 1 79 ? 31.618 -3.855 -20.798 1.00 54.09 79 SER A C 1
ATOM 605 O O . SER A 1 79 ? 31.407 -3.458 -19.655 1.00 54.09 79 SER A O 1
ATOM 607 N N . LEU A 1 80 ? 30.618 -4.216 -21.613 1.00 53.91 80 LEU A N 1
ATOM 608 C CA . LEU A 1 80 ? 29.199 -4.145 -21.238 1.00 53.91 80 LEU A CA 1
ATOM 609 C C . LEU A 1 80 ? 28.765 -5.288 -20.304 1.00 53.91 80 LEU A C 1
ATOM 611 O O . LEU A 1 80 ? 27.901 -5.088 -19.452 1.00 53.91 80 LEU A O 1
ATOM 615 N N . GLN A 1 81 ? 29.364 -6.479 -20.435 1.00 52.19 81 GLN A N 1
ATOM 616 C CA . GLN A 1 81 ? 29.144 -7.596 -19.504 1.00 52.19 81 GLN A CA 1
ATOM 617 C C . GLN A 1 81 ? 29.726 -7.322 -18.107 1.00 52.19 81 GLN A C 1
ATOM 619 O O . GLN A 1 81 ? 29.197 -7.849 -17.131 1.00 52.19 81 GLN A O 1
ATOM 624 N N . HIS A 1 82 ? 30.757 -6.475 -18.016 1.00 51.47 82 HIS A N 1
ATOM 625 C CA . HIS A 1 82 ? 31.415 -6.057 -16.773 1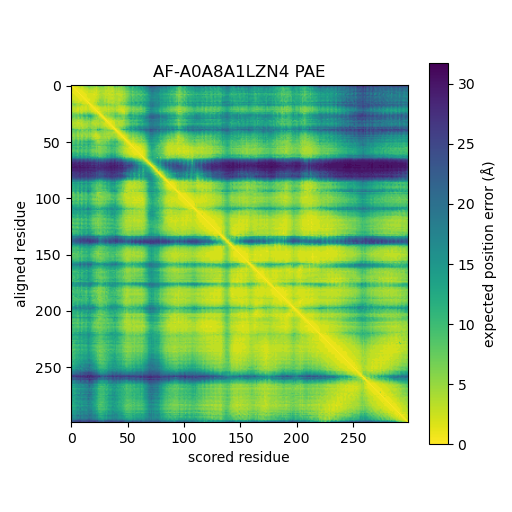.00 51.47 82 HIS A CA 1
ATOM 626 C C . HIS A 1 82 ? 30.969 -4.669 -16.284 1.00 51.47 82 HIS A C 1
ATOM 628 O O . HIS A 1 82 ? 31.653 -4.062 -15.462 1.00 51.47 82 HIS A O 1
ATOM 634 N N . MET A 1 83 ? 29.827 -4.154 -16.760 1.00 64.00 83 MET A N 1
ATOM 635 C CA . MET A 1 83 ? 29.220 -2.942 -16.202 1.00 64.00 83 MET A CA 1
ATOM 636 C C . MET A 1 83 ? 28.889 -3.177 -14.724 1.00 64.00 83 MET A C 1
ATOM 638 O O . MET A 1 83 ? 27.891 -3.814 -14.379 1.00 64.00 83 MET A O 1
ATOM 642 N N . GLU A 1 84 ? 29.763 -2.682 -13.851 1.00 66.62 84 GLU A N 1
ATOM 643 C CA . GLU A 1 84 ? 29.697 -2.898 -12.412 1.00 66.62 84 GLU A CA 1
ATOM 644 C C . GLU A 1 84 ? 28.359 -2.382 -11.852 1.00 66.62 84 GLU A C 1
ATOM 646 O O . GLU A 1 84 ? 28.008 -1.205 -11.976 1.00 66.62 84 GLU A O 1
ATOM 651 N N . GLY A 1 85 ? 27.578 -3.282 -11.251 1.00 73.94 85 GLY A N 1
ATOM 652 C CA . GLY A 1 85 ? 26.272 -2.964 -10.671 1.00 73.94 85 GLY A CA 1
ATOM 653 C C . GLY A 1 85 ? 25.096 -2.925 -11.654 1.00 73.94 85 GLY A C 1
ATOM 654 O O . GLY A 1 85 ? 24.024 -2.475 -11.258 1.00 73.94 85 GLY A O 1
ATOM 655 N N . LEU A 1 86 ? 25.246 -3.388 -12.904 1.00 80.00 86 LEU A N 1
ATOM 656 C CA . LEU A 1 86 ? 24.099 -3.588 -13.806 1.00 80.00 86 LEU A CA 1
ATOM 657 C C . LEU A 1 86 ? 23.157 -4.686 -13.286 1.00 80.00 86 LEU A C 1
ATOM 659 O O . LEU A 1 86 ? 21.941 -4.525 -13.336 1.00 80.00 86 LEU A O 1
ATOM 663 N N . ASP A 1 87 ? 23.714 -5.772 -12.755 1.00 82.38 87 ASP A N 1
ATOM 664 C CA . ASP A 1 87 ? 22.923 -6.874 -12.197 1.00 82.38 87 ASP A CA 1
ATOM 665 C C . ASP A 1 87 ? 22.158 -6.427 -10.945 1.00 82.38 87 ASP A C 1
ATOM 667 O O . ASP A 1 87 ? 20.956 -6.668 -10.843 1.00 82.38 87 ASP A O 1
ATOM 671 N N . ASP A 1 88 ? 22.808 -5.663 -10.061 1.00 83.12 88 ASP A N 1
ATOM 672 C CA . ASP A 1 88 ? 22.159 -5.042 -8.898 1.00 83.12 88 ASP A CA 1
ATOM 673 C C . ASP A 1 88 ? 21.057 -4.060 -9.325 1.00 83.12 88 ASP A C 1
ATOM 675 O O . ASP A 1 88 ? 19.984 -4.004 -8.722 1.00 83.12 88 ASP A O 1
ATOM 679 N N . ALA A 1 89 ? 21.309 -3.286 -10.386 1.00 82.69 89 ALA A N 1
ATOM 680 C CA . ALA A 1 89 ? 20.353 -2.339 -10.945 1.00 82.69 89 ALA A CA 1
ATOM 681 C C . ALA A 1 89 ? 19.102 -3.047 -11.489 1.00 82.69 89 ALA A C 1
ATOM 683 O O . ALA A 1 89 ? 17.983 -2.622 -11.203 1.00 82.69 89 ALA A O 1
ATOM 684 N N . ILE A 1 90 ? 19.278 -4.148 -12.221 1.00 85.44 90 ILE A N 1
ATOM 685 C CA . ILE A 1 90 ? 18.173 -4.968 -12.733 1.00 85.44 90 ILE A CA 1
ATOM 686 C C . ILE A 1 90 ? 17.433 -5.646 -11.580 1.00 85.44 90 ILE A C 1
ATOM 688 O O . ILE A 1 90 ? 16.205 -5.677 -11.580 1.00 85.44 90 ILE A O 1
ATOM 692 N N . GLN A 1 91 ? 18.146 -6.139 -10.567 1.00 85.06 91 GLN A N 1
ATOM 693 C CA . GLN A 1 91 ? 17.521 -6.738 -9.391 1.00 85.06 91 GLN A CA 1
ATOM 694 C C . GLN A 1 91 ? 16.664 -5.726 -8.614 1.00 85.06 91 GLN A C 1
ATOM 696 O O . GLN A 1 91 ? 15.589 -6.079 -8.134 1.00 85.06 91 GLN A O 1
ATOM 701 N N . ALA A 1 92 ? 17.112 -4.473 -8.505 1.00 82.19 92 ALA A N 1
ATOM 702 C CA . ALA A 1 92 ? 16.368 -3.410 -7.832 1.00 82.19 92 ALA A CA 1
ATOM 703 C C . ALA A 1 92 ? 15.150 -2.925 -8.637 1.00 82.19 92 ALA A C 1
ATOM 705 O O . ALA A 1 92 ? 14.120 -2.589 -8.051 1.00 82.19 92 ALA A O 1
ATOM 706 N N . LEU A 1 93 ? 15.266 -2.877 -9.967 1.00 83.00 93 LEU A N 1
ATOM 707 C CA . LEU A 1 93 ? 14.213 -2.396 -10.861 1.00 83.00 93 LEU A CA 1
ATOM 708 C C . LEU A 1 93 ? 13.160 -3.469 -11.177 1.00 83.00 93 LEU A C 1
ATOM 710 O O . LEU A 1 93 ? 11.988 -3.159 -11.383 1.00 83.00 93 LEU A O 1
ATOM 714 N N . GLY A 1 94 ? 13.580 -4.732 -11.203 1.00 83.94 94 GLY A N 1
ATOM 715 C CA . GLY A 1 94 ? 12.783 -5.880 -11.614 1.00 83.94 94 GLY A CA 1
ATOM 716 C C . GLY A 1 94 ? 12.645 -6.020 -13.132 1.00 83.94 94 GLY A C 1
ATOM 717 O O . GLY A 1 94 ? 13.453 -5.521 -13.911 1.00 83.94 94 GLY A O 1
ATOM 718 N N . GLY A 1 95 ? 11.618 -6.759 -13.554 1.00 84.50 95 GLY A N 1
ATOM 719 C CA . GLY A 1 95 ? 11.455 -7.219 -14.936 1.00 84.50 95 GLY A CA 1
ATOM 720 C C . GLY A 1 95 ? 10.511 -6.400 -15.815 1.00 84.50 95 GLY A C 1
ATOM 721 O O . GLY A 1 95 ? 10.142 -6.871 -16.892 1.00 84.50 95 GLY A O 1
ATOM 722 N N . ARG A 1 96 ? 10.051 -5.227 -15.370 1.00 85.50 96 ARG A N 1
ATOM 723 C CA . ARG A 1 96 ? 9.060 -4.449 -16.124 1.00 85.50 96 ARG A CA 1
ATOM 724 C C . ARG A 1 96 ? 9.719 -3.811 -17.347 1.00 85.50 96 ARG A C 1
ATOM 726 O O . ARG A 1 96 ? 10.660 -3.033 -17.214 1.00 85.50 96 ARG A O 1
ATOM 733 N N . LEU A 1 97 ? 9.198 -4.114 -18.535 1.00 85.06 97 LEU A N 1
ATOM 734 C CA . LEU A 1 97 ? 9.799 -3.700 -19.807 1.00 85.06 97 LEU A CA 1
ATOM 735 C C . LEU A 1 97 ? 10.003 -2.182 -19.908 1.00 85.06 97 LEU A C 1
ATOM 737 O O . LEU A 1 97 ? 11.087 -1.737 -20.258 1.00 85.06 97 LEU A O 1
ATOM 741 N N . THR A 1 98 ? 8.992 -1.396 -19.537 1.00 86.50 98 THR A N 1
ATOM 742 C CA . THR A 1 98 ? 9.034 0.075 -19.595 1.00 86.50 98 THR A CA 1
ATOM 743 C C . THR A 1 98 ? 10.160 0.662 -18.747 1.00 86.50 98 THR A C 1
ATOM 745 O O . THR A 1 98 ? 10.838 1.602 -19.161 1.00 86.50 98 THR A O 1
ATOM 748 N N . ASP A 1 99 ? 10.386 0.085 -17.567 1.00 86.50 99 ASP A N 1
ATOM 749 C CA . ASP A 1 99 ? 11.432 0.533 -16.653 1.00 86.50 99 ASP A CA 1
ATOM 750 C C . ASP A 1 99 ? 12.816 0.120 -17.186 1.00 86.50 99 ASP A C 1
ATOM 752 O O . ASP A 1 99 ? 13.755 0.919 -17.169 1.00 86.50 99 ASP A O 1
ATOM 756 N N . LEU A 1 100 ? 12.934 -1.089 -17.750 1.00 88.62 100 LEU A N 1
ATOM 757 C CA . LEU A 1 100 ? 14.159 -1.579 -18.395 1.00 88.62 100 LEU A CA 1
ATOM 758 C C . LEU A 1 100 ? 14.535 -0.772 -19.648 1.00 88.62 100 LEU A C 1
ATOM 760 O O . LEU A 1 100 ? 15.712 -0.482 -19.861 1.00 88.62 100 LEU A O 1
ATOM 764 N N . GLU A 1 101 ? 13.558 -0.371 -20.461 1.00 88.00 101 GLU A N 1
ATOM 765 C CA . GLU A 1 101 ? 13.763 0.513 -21.615 1.00 88.00 101 GLU A CA 1
ATOM 766 C C . GLU A 1 101 ? 14.277 1.886 -21.177 1.00 88.00 101 GLU A C 1
ATOM 768 O O . GLU A 1 101 ? 15.231 2.419 -21.754 1.00 88.00 101 GLU A O 1
ATOM 773 N N . PHE A 1 102 ? 13.689 2.451 -20.119 1.00 87.44 102 PHE A N 1
ATOM 774 C CA . PHE A 1 102 ? 14.146 3.722 -19.571 1.00 87.44 102 PHE A CA 1
ATOM 775 C C . PHE A 1 102 ? 15.568 3.617 -19.001 1.00 87.44 102 PHE A C 1
ATOM 777 O O . PHE A 1 102 ? 16.399 4.490 -19.266 1.00 87.44 102 PHE A O 1
ATOM 784 N N . LEU A 1 103 ? 15.886 2.524 -18.296 1.00 87.50 103 LEU A N 1
ATOM 785 C CA . LEU A 1 103 ? 17.241 2.223 -17.829 1.00 87.50 103 LEU A CA 1
ATOM 786 C C . LEU A 1 103 ? 18.235 2.153 -18.999 1.00 87.50 103 LEU A C 1
ATOM 788 O O . LEU A 1 103 ? 19.268 2.826 -18.967 1.00 87.50 103 LEU A O 1
ATOM 792 N N . ALA A 1 104 ? 17.916 1.395 -20.053 1.00 87.38 104 ALA A N 1
ATOM 793 C CA . ALA A 1 104 ? 18.767 1.261 -21.235 1.00 87.38 104 ALA A CA 1
ATOM 794 C C . ALA A 1 104 ? 19.004 2.614 -21.925 1.00 87.38 104 ALA A C 1
ATOM 796 O O . ALA A 1 104 ? 20.138 2.955 -22.277 1.00 87.38 104 ALA A O 1
ATOM 797 N N . ARG A 1 105 ? 17.953 3.433 -22.058 1.00 87.50 105 ARG A N 1
ATOM 798 C CA . ARG A 1 105 ? 18.047 4.787 -22.618 1.00 87.50 105 ARG A CA 1
ATOM 799 C C . ARG A 1 105 ? 18.945 5.695 -21.776 1.00 87.50 105 ARG A C 1
ATOM 801 O O . ARG A 1 105 ? 19.773 6.412 -22.334 1.00 87.50 105 ARG A O 1
ATOM 808 N N . MET A 1 106 ? 18.810 5.658 -20.452 1.00 84.88 106 MET A N 1
ATOM 809 C CA . MET A 1 106 ? 19.624 6.453 -19.527 1.00 84.88 106 MET A CA 1
ATOM 810 C C . MET A 1 106 ? 21.107 6.072 -19.598 1.00 84.88 106 MET A C 1
ATOM 812 O O . MET A 1 106 ? 21.968 6.953 -19.693 1.00 84.88 106 MET A O 1
ATOM 816 N N . ILE A 1 107 ? 21.403 4.771 -19.628 1.00 85.12 107 ILE A N 1
ATOM 817 C CA . ILE A 1 107 ? 22.769 4.260 -19.793 1.00 85.12 107 ILE A CA 1
ATOM 818 C C . ILE A 1 107 ? 23.355 4.733 -21.127 1.00 85.12 107 ILE A C 1
ATOM 820 O O . ILE A 1 107 ? 24.464 5.263 -21.160 1.00 85.12 107 ILE A O 1
ATOM 824 N N . LYS A 1 108 ? 22.578 4.665 -22.215 1.00 82.50 108 LYS A N 1
ATOM 825 C CA . LYS A 1 108 ? 22.997 5.166 -23.533 1.00 82.50 108 LYS A CA 1
ATOM 826 C C . LYS A 1 108 ? 23.338 6.660 -23.526 1.00 82.50 108 LYS A C 1
ATOM 828 O O . LYS A 1 108 ? 24.268 7.082 -24.206 1.00 82.50 108 LYS A O 1
ATOM 833 N N . THR A 1 109 ? 22.614 7.471 -22.754 1.00 84.44 109 THR A N 1
ATOM 834 C CA . THR A 1 109 ? 22.915 8.909 -22.603 1.00 84.44 109 THR A CA 1
ATOM 835 C C . THR A 1 109 ? 24.131 9.205 -21.713 1.00 84.44 109 THR A C 1
ATOM 837 O O . THR A 1 109 ? 24.457 10.371 -21.508 1.00 84.44 109 THR A O 1
ATOM 840 N N . GLY A 1 110 ? 24.821 8.176 -21.207 1.00 79.38 110 GLY A N 1
ATOM 841 C CA . GLY A 1 110 ? 26.043 8.303 -20.410 1.00 79.38 110 GLY A CA 1
ATOM 842 C C . GLY A 1 110 ? 25.823 8.297 -18.896 1.00 79.38 110 GLY A C 1
ATOM 843 O O . GLY A 1 110 ? 26.738 8.646 -18.153 1.00 79.38 110 GLY A O 1
ATOM 844 N N . SER A 1 111 ? 24.632 7.922 -18.416 1.00 82.81 111 SER A N 1
ATOM 845 C CA . SER A 1 111 ? 24.388 7.765 -16.975 1.00 82.81 111 SER A CA 1
ATOM 846 C C . SER A 1 111 ? 24.920 6.426 -16.465 1.00 82.81 111 SER A C 1
ATOM 848 O O . SER A 1 111 ? 24.868 5.417 -17.165 1.00 82.81 111 SER A O 1
ATOM 850 N N . THR A 1 112 ? 25.380 6.385 -15.215 1.00 86.31 112 THR A N 1
ATOM 851 C CA . THR A 1 112 ? 25.753 5.118 -14.569 1.00 86.31 112 THR A CA 1
ATOM 852 C C . THR A 1 112 ? 24.504 4.271 -14.275 1.00 86.31 112 THR A C 1
ATOM 854 O O . THR A 1 112 ? 23.453 4.845 -13.966 1.00 86.31 112 THR A O 1
ATOM 857 N N . PRO A 1 113 ? 24.584 2.922 -14.295 1.00 85.12 113 PRO A N 1
ATOM 858 C CA . PRO A 1 113 ? 23.444 2.054 -13.976 1.00 85.12 113 PRO A CA 1
ATOM 859 C C . PRO A 1 113 ? 22.806 2.372 -12.616 1.00 85.12 113 PRO A C 1
ATOM 861 O O . PRO A 1 113 ? 21.589 2.514 -12.516 1.00 85.12 113 PRO A O 1
ATOM 864 N N . LYS A 1 114 ? 23.631 2.592 -11.583 1.00 86.56 114 LYS A N 1
ATOM 865 C CA . LYS A 1 114 ? 23.166 2.974 -10.239 1.00 86.56 114 LYS A CA 1
ATOM 866 C C . LYS A 1 114 ? 22.448 4.329 -10.231 1.00 86.56 114 LYS A C 1
ATOM 868 O O . LYS A 1 114 ? 21.396 4.458 -9.611 1.00 86.56 114 LYS A O 1
ATOM 873 N N . GLY A 1 115 ? 22.982 5.329 -10.937 1.00 86.56 115 GLY A N 1
ATOM 874 C CA . GLY A 1 115 ? 22.361 6.655 -11.027 1.00 86.56 115 GLY A CA 1
ATOM 875 C C . GLY A 1 115 ? 21.031 6.636 -11.783 1.00 86.56 115 GLY A C 1
ATOM 876 O O . GLY A 1 115 ? 20.074 7.291 -11.372 1.00 86.56 115 GLY A O 1
ATOM 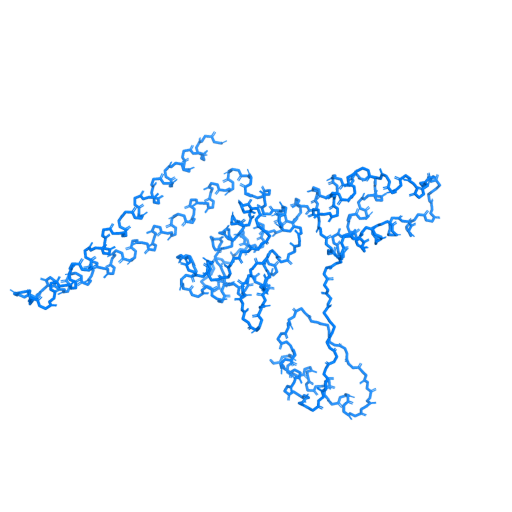877 N N . ALA A 1 116 ? 20.948 5.844 -12.854 1.00 88.38 116 ALA A N 1
ATOM 878 C CA . ALA A 1 116 ? 19.719 5.657 -13.615 1.00 88.38 116 ALA A CA 1
ATOM 879 C C . ALA A 1 116 ? 18.624 4.992 -12.768 1.00 88.38 116 ALA A C 1
ATOM 881 O O . ALA A 1 116 ? 17.505 5.499 -12.724 1.00 88.38 116 ALA A O 1
ATOM 882 N N . VAL A 1 117 ? 18.954 3.926 -12.031 1.00 90.00 117 VAL A N 1
ATOM 883 C CA . VAL A 1 117 ? 18.004 3.271 -11.118 1.00 90.00 117 VAL A CA 1
ATOM 884 C C . VAL A 1 117 ? 17.533 4.217 -10.023 1.00 90.00 117 VAL A C 1
ATOM 886 O O . VAL A 1 117 ? 16.330 4.324 -9.806 1.00 90.00 117 VAL A O 1
ATOM 889 N N . GLN A 1 118 ? 18.436 4.965 -9.383 1.00 90.62 118 GLN A N 1
ATOM 890 C CA . GLN A 1 118 ? 18.036 5.925 -8.353 1.00 90.62 118 GLN A CA 1
ATOM 891 C C . GLN A 1 118 ? 17.063 6.977 -8.898 1.00 90.62 118 GLN A C 1
ATOM 893 O O . GLN A 1 118 ? 16.114 7.351 -8.213 1.00 90.62 118 GLN A O 1
ATOM 898 N N . ARG A 1 119 ? 17.258 7.431 -10.142 1.00 90.31 119 ARG A N 1
ATOM 899 C CA . ARG A 1 119 ? 16.323 8.349 -10.799 1.00 90.31 119 ARG A CA 1
ATOM 900 C C . ARG A 1 119 ? 14.953 7.709 -11.014 1.00 90.31 119 ARG A C 1
ATOM 902 O O . ARG A 1 119 ? 13.961 8.335 -10.670 1.00 90.31 119 ARG A O 1
ATOM 909 N N . ILE A 1 120 ? 14.900 6.469 -11.501 1.00 90.69 120 ILE A N 1
ATOM 910 C CA . ILE A 1 120 ? 13.628 5.755 -11.689 1.00 90.69 120 ILE A CA 1
ATOM 911 C C . ILE A 1 120 ? 12.900 5.578 -10.351 1.00 90.69 120 ILE A C 1
ATOM 913 O O . ILE A 1 120 ? 11.695 5.796 -10.269 1.00 90.69 120 ILE A O 1
ATOM 917 N N . ILE A 1 121 ? 13.628 5.247 -9.280 1.00 92.38 121 ILE A N 1
ATOM 918 C CA . ILE A 1 121 ? 13.049 5.126 -7.936 1.00 92.38 121 ILE A CA 1
ATOM 919 C C . ILE A 1 121 ? 12.527 6.484 -7.441 1.00 92.38 121 ILE A C 1
ATOM 921 O O . ILE A 1 121 ? 11.441 6.542 -6.863 1.00 92.38 121 ILE A O 1
ATOM 925 N N . ASN A 1 122 ? 13.259 7.578 -7.676 1.00 92.69 122 ASN A N 1
ATOM 926 C CA . ASN A 1 122 ? 12.818 8.928 -7.315 1.00 92.69 122 ASN A CA 1
ATOM 927 C C . ASN A 1 122 ? 11.533 9.318 -8.060 1.00 92.69 122 ASN A C 1
ATOM 929 O O . ASN A 1 122 ? 10.593 9.807 -7.432 1.00 92.69 122 ASN A O 1
ATOM 933 N N . ASP A 1 123 ? 11.481 9.063 -9.369 1.00 91.81 123 ASP A N 1
ATOM 934 C CA . ASP A 1 123 ? 10.321 9.360 -10.212 1.00 91.81 123 ASP A CA 1
ATOM 935 C C . ASP A 1 123 ? 9.105 8.529 -9.759 1.00 91.81 123 ASP A C 1
ATOM 937 O O . ASP A 1 123 ? 8.029 9.084 -9.528 1.00 91.81 123 ASP A O 1
ATOM 941 N N . ALA A 1 124 ? 9.296 7.232 -9.492 1.00 91.50 124 ALA A N 1
ATOM 942 C CA . ALA A 1 124 ? 8.259 6.358 -8.942 1.00 91.50 124 ALA A CA 1
ATOM 943 C C . ALA A 1 124 ? 7.787 6.805 -7.545 1.00 91.50 124 ALA A C 1
ATOM 945 O O . ALA A 1 124 ? 6.596 6.772 -7.243 1.00 91.50 124 ALA A O 1
ATOM 946 N N . SER A 1 125 ? 8.697 7.263 -6.681 1.00 92.44 125 SER A N 1
ATOM 947 C CA . SER A 1 125 ? 8.351 7.779 -5.348 1.00 92.44 125 SER A CA 1
ATOM 948 C C . SER A 1 125 ? 7.490 9.043 -5.439 1.00 92.44 125 SER A C 1
ATOM 950 O O . SER A 1 125 ? 6.524 9.191 -4.688 1.00 92.44 125 SER A O 1
ATOM 952 N N . ALA A 1 126 ? 7.816 9.946 -6.369 1.00 91.38 126 ALA A N 1
ATOM 953 C CA . ALA A 1 126 ? 7.042 11.157 -6.622 1.00 91.38 126 ALA A CA 1
ATOM 954 C C . ALA A 1 126 ? 5.655 10.837 -7.201 1.00 91.38 126 ALA A C 1
ATOM 956 O O . ALA A 1 126 ? 4.661 11.416 -6.761 1.00 91.38 126 ALA A O 1
ATOM 957 N N . GLU A 1 127 ? 5.576 9.883 -8.131 1.00 91.31 127 GLU A N 1
ATOM 958 C CA . GLU A 1 127 ? 4.319 9.369 -8.682 1.00 91.31 127 GLU A CA 1
ATOM 959 C C . GLU A 1 127 ? 3.425 8.779 -7.584 1.00 91.31 127 GLU A C 1
ATOM 961 O O . GLU A 1 127 ? 2.237 9.104 -7.523 1.00 91.31 127 GLU A O 1
ATOM 966 N N . ILE A 1 128 ? 4.000 7.978 -6.677 1.00 91.50 128 ILE A N 1
ATOM 967 C CA . ILE A 1 128 ? 3.262 7.375 -5.564 1.00 91.50 128 ILE A CA 1
ATOM 968 C C . ILE A 1 128 ? 2.670 8.458 -4.654 1.00 91.50 128 ILE A C 1
ATOM 970 O O . ILE A 1 128 ? 1.484 8.420 -4.321 1.00 91.50 128 ILE A O 1
ATOM 974 N N . LEU A 1 129 ? 3.485 9.438 -4.251 1.00 89.69 129 LEU A N 1
ATOM 975 C CA . LEU A 1 129 ? 3.027 10.527 -3.387 1.00 89.69 129 LEU A CA 1
ATOM 976 C C . LEU A 1 129 ? 1.943 11.361 -4.062 1.00 89.69 129 LEU A C 1
ATOM 978 O O . LEU A 1 129 ? 0.950 11.710 -3.431 1.00 89.69 129 LEU A O 1
ATOM 982 N N . LYS A 1 130 ? 2.112 11.673 -5.344 1.00 89.94 130 LYS A N 1
ATOM 983 C CA . LYS A 1 130 ? 1.122 12.448 -6.077 1.00 89.94 130 LYS A CA 1
ATOM 984 C C . LYS A 1 130 ? -0.205 11.693 -6.165 1.00 89.94 130 LYS A C 1
ATOM 986 O O . LYS A 1 130 ? -1.222 12.202 -5.714 1.00 89.94 130 LYS A O 1
ATOM 991 N N . THR A 1 131 ? -0.177 10.460 -6.658 1.00 87.00 131 THR A N 1
ATOM 992 C CA . THR A 1 131 ? -1.383 9.714 -7.046 1.00 87.00 131 THR A CA 1
ATOM 993 C C . THR A 1 131 ? -2.146 9.131 -5.859 1.00 87.00 131 THR A C 1
ATOM 995 O O . THR A 1 131 ? -3.373 9.171 -5.834 1.00 87.00 131 THR A O 1
ATOM 998 N N . PHE A 1 132 ? -1.449 8.583 -4.859 1.00 86.56 132 PHE A N 1
ATOM 999 C CA . PHE A 1 132 ? -2.102 7.817 -3.786 1.00 86.56 132 PHE A CA 1
ATOM 1000 C C . PHE A 1 132 ? -2.267 8.586 -2.485 1.00 86.56 132 PHE A C 1
ATOM 1002 O O . PHE A 1 132 ? -2.910 8.075 -1.569 1.00 86.56 132 PHE A O 1
ATOM 1009 N N . ILE A 1 133 ? -1.661 9.768 -2.387 1.00 85.06 133 ILE A N 1
ATOM 1010 C CA . ILE A 1 133 ? -1.539 10.494 -1.127 1.00 85.06 133 ILE A CA 1
ATOM 1011 C C . ILE A 1 133 ? -1.985 11.955 -1.268 1.00 85.06 133 ILE A C 1
ATOM 1013 O O . ILE A 1 133 ? -2.798 12.402 -0.466 1.00 85.06 133 ILE A O 1
ATOM 1017 N N . LEU A 1 134 ? -1.469 12.704 -2.251 1.00 82.62 134 LEU A N 1
ATOM 1018 C CA . LEU A 1 134 ? -1.687 14.154 -2.363 1.00 82.62 134 LEU A CA 1
ATOM 1019 C C . LEU A 1 134 ? -2.899 14.536 -3.224 1.00 82.62 134 LEU A C 1
ATOM 1021 O O . LEU A 1 134 ? -3.686 15.375 -2.801 1.00 82.62 134 LEU A O 1
ATOM 1025 N N . ASP A 1 135 ? -3.075 13.915 -4.393 1.00 73.94 135 ASP A N 1
ATOM 1026 C CA . ASP A 1 135 ? -4.160 14.231 -5.338 1.00 73.94 135 ASP A CA 1
ATOM 1027 C C . ASP A 1 135 ? -5.462 13.475 -5.013 1.00 73.94 135 ASP A C 1
ATOM 1029 O O . ASP A 1 135 ? -6.342 13.327 -5.866 1.00 73.94 135 ASP A O 1
ATOM 1033 N N . LEU A 1 136 ? -5.615 12.983 -3.778 1.00 69.94 136 LEU A N 1
ATOM 1034 C CA . LEU A 1 136 ? -6.859 12.344 -3.372 1.00 69.94 136 LEU A CA 1
ATOM 1035 C C . LEU A 1 136 ? -7.985 13.384 -3.347 1.00 69.94 136 LEU A C 1
ATOM 1037 O O . LEU A 1 136 ? -7.861 14.405 -2.661 1.00 69.94 136 LEU A O 1
ATOM 1041 N N . PRO A 1 137 ? -9.098 13.152 -4.067 1.00 60.38 137 PRO A N 1
ATOM 1042 C CA . PRO A 1 137 ? -10.221 14.068 -4.030 1.00 60.38 137 PRO A CA 1
ATOM 1043 C C . PRO A 1 137 ? -10.724 14.154 -2.586 1.00 60.38 137 PRO A C 1
ATOM 1045 O O . PRO A 1 137 ? -11.044 13.137 -1.975 1.00 60.38 137 PRO A O 1
ATOM 1048 N N . ALA A 1 138 ? -10.831 15.370 -2.043 1.00 55.19 138 ALA A N 1
ATOM 1049 C CA . ALA A 1 138 ? -11.303 15.638 -0.677 1.00 55.19 138 ALA A CA 1
ATOM 1050 C C . ALA A 1 138 ? -12.791 15.274 -0.442 1.00 55.19 138 ALA A C 1
ATOM 1052 O O . ALA A 1 138 ? -13.415 15.734 0.511 1.00 55.19 138 ALA A O 1
ATOM 1053 N N . THR A 1 139 ? -13.392 14.504 -1.347 1.00 52.00 139 THR A N 1
ATOM 1054 C CA . THR A 1 139 ? -14.803 14.123 -1.352 1.00 52.00 139 THR A CA 1
ATOM 1055 C C . THR A 1 139 ? -14.986 12.745 -0.718 1.00 52.00 139 THR A C 1
ATOM 1057 O O . THR A 1 139 ? -14.146 11.862 -0.875 1.00 52.00 139 THR A O 1
ATOM 1060 N N . GLU A 1 140 ? -16.131 12.523 -0.067 1.00 55.56 140 GLU A N 1
ATOM 1061 C CA . GLU A 1 140 ? -16.492 11.266 0.619 1.00 55.56 140 GLU A CA 1
ATOM 1062 C C . GLU A 1 140 ? -16.495 10.006 -0.277 1.00 55.56 140 GLU A C 1
ATOM 1064 O O . GLU A 1 140 ? -16.565 8.893 0.234 1.00 55.56 140 GLU A O 1
ATOM 1069 N N . ASN A 1 141 ? -16.374 10.166 -1.600 1.00 60.47 141 ASN A N 1
ATOM 1070 C CA . ASN A 1 141 ? -16.363 9.080 -2.585 1.00 60.47 141 ASN A CA 1
ATOM 1071 C C . ASN A 1 141 ? -14.955 8.646 -3.030 1.00 60.47 141 ASN A C 1
ATOM 1073 O O . ASN A 1 141 ? -14.839 7.915 -4.016 1.00 60.47 141 ASN A O 1
ATOM 1077 N N . SER A 1 142 ? -13.883 9.089 -2.360 1.00 72.56 142 SER A N 1
ATOM 1078 C CA . SER A 1 142 ? -12.555 8.533 -2.643 1.00 72.56 142 SER A CA 1
ATOM 1079 C C . SER A 1 142 ? -12.553 7.027 -2.335 1.00 72.56 142 SER A C 1
ATOM 1081 O O . SER A 1 142 ? -12.948 6.629 -1.236 1.00 72.56 142 SER A O 1
ATOM 1083 N N . PRO A 1 143 ? -12.106 6.170 -3.268 1.00 82.75 143 PRO A N 1
ATOM 1084 C CA . PRO A 1 143 ? -12.124 4.721 -3.077 1.00 82.75 143 PRO A CA 1
ATOM 1085 C C . PRO A 1 143 ? -11.170 4.230 -1.973 1.00 82.75 143 PRO A C 1
ATOM 1087 O O . PRO A 1 143 ? -11.319 3.107 -1.492 1.00 82.75 143 PRO A O 1
ATOM 1090 N N . TRP A 1 144 ? -10.204 5.056 -1.560 1.00 89.19 144 TRP A N 1
ATOM 1091 C CA . TRP A 1 144 ? -9.324 4.812 -0.416 1.00 89.19 144 TRP A CA 1
ATOM 1092 C C . TRP A 1 144 ? -8.909 6.121 0.266 1.00 89.19 144 TRP A C 1
ATOM 1094 O O . TRP A 1 144 ? -9.028 7.208 -0.308 1.00 89.19 144 TRP A O 1
ATOM 1104 N N . SER A 1 145 ? -8.395 6.012 1.493 1.00 88.88 145 SER A N 1
ATOM 1105 C CA . SER A 1 145 ? -7.817 7.133 2.244 1.00 88.88 145 SER A CA 1
ATOM 1106 C C . SER A 1 145 ? -6.283 7.153 2.172 1.00 88.88 145 SER A C 1
ATOM 1108 O O . SER A 1 145 ? -5.644 6.109 1.986 1.00 88.88 145 SER A O 1
ATOM 1110 N N . ALA A 1 146 ? -5.673 8.329 2.360 1.00 90.12 146 ALA A N 1
ATOM 1111 C CA . ALA A 1 146 ? -4.214 8.479 2.376 1.00 90.12 146 ALA A CA 1
ATOM 1112 C C . ALA A 1 146 ? -3.566 7.602 3.461 1.00 90.12 146 ALA A C 1
ATOM 1114 O O . ALA A 1 146 ? -2.521 6.996 3.240 1.00 90.12 146 ALA A O 1
ATOM 1115 N N . GLU A 1 147 ? -4.214 7.469 4.618 1.00 90.25 147 GLU A N 1
ATOM 1116 C CA . GLU A 1 147 ? -3.753 6.660 5.746 1.00 90.25 147 GLU A CA 1
ATOM 1117 C C . GLU A 1 147 ? -3.765 5.163 5.421 1.00 90.25 147 GLU A C 1
ATOM 1119 O O . GLU A 1 147 ? -2.865 4.432 5.839 1.00 90.25 147 GLU A O 1
ATOM 1124 N N . GLN A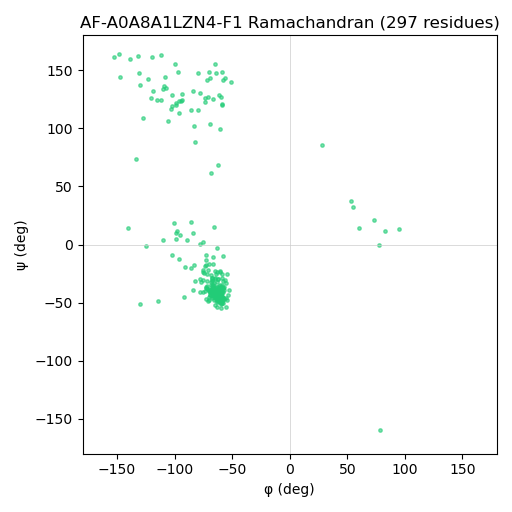 1 148 ? -4.767 4.692 4.669 1.00 91.75 148 GLN A N 1
ATOM 1125 C CA . GLN A 1 148 ? -4.847 3.302 4.212 1.00 91.75 148 GLN A CA 1
ATOM 1126 C C . GLN A 1 148 ? -3.735 2.989 3.204 1.00 91.75 148 GLN A C 1
ATOM 1128 O O . GLN A 1 148 ? -3.047 1.974 3.349 1.00 91.75 148 GLN A O 1
ATOM 1133 N N . ALA A 1 149 ? -3.515 3.874 2.226 1.00 92.69 149 ALA A N 1
ATOM 1134 C CA . ALA A 1 149 ? -2.429 3.733 1.259 1.00 92.69 149 ALA A CA 1
ATOM 1135 C C . ALA A 1 149 ? -1.056 3.788 1.953 1.00 92.69 149 ALA A C 1
ATOM 1137 O O . ALA A 1 149 ? -0.237 2.879 1.793 1.00 92.69 149 ALA A O 1
ATOM 1138 N N . TRP A 1 150 ? -0.830 4.791 2.810 1.00 93.50 150 TRP A N 1
ATOM 1139 C CA . TRP A 1 150 ? 0.413 4.929 3.568 1.00 93.50 150 TRP A CA 1
ATOM 1140 C C . TRP A 1 150 ? 0.660 3.747 4.503 1.00 93.50 150 TRP A C 1
ATOM 1142 O O . TRP A 1 150 ? 1.800 3.314 4.661 1.00 93.50 150 TRP A O 1
ATOM 1152 N N . TYR A 1 151 ? -0.384 3.166 5.101 1.00 93.25 151 TYR A N 1
ATOM 1153 C CA . TYR A 1 151 ? -0.228 1.974 5.926 1.00 93.25 151 TYR A CA 1
ATOM 1154 C C . TYR A 1 151 ? 0.416 0.827 5.139 1.00 93.25 151 TYR A C 1
ATOM 1156 O O . TYR A 1 151 ? 1.378 0.231 5.629 1.00 93.25 151 TYR A O 1
ATOM 1164 N N . LEU A 1 152 ? -0.047 0.556 3.915 1.00 92.88 152 LEU A N 1
ATOM 1165 C CA . LEU A 1 152 ? 0.540 -0.471 3.051 1.00 92.88 152 LEU A CA 1
ATOM 1166 C C . LEU A 1 152 ? 1.979 -0.133 2.658 1.00 92.88 152 LEU A C 1
ATOM 1168 O O . LEU A 1 152 ? 2.860 -0.974 2.834 1.00 92.88 152 LEU A O 1
ATOM 1172 N N . ILE A 1 153 ? 2.229 1.105 2.222 1.00 93.19 153 ILE A N 1
ATOM 1173 C CA . ILE A 1 153 ? 3.576 1.602 1.889 1.00 93.19 153 ILE A CA 1
ATOM 1174 C C . ILE A 1 153 ? 4.521 1.395 3.080 1.00 93.19 153 ILE A C 1
ATOM 1176 O O . ILE A 1 153 ? 5.599 0.818 2.942 1.00 93.19 153 ILE A O 1
ATOM 1180 N N . SER A 1 154 ? 4.082 1.777 4.281 1.00 92.62 154 SER A N 1
ATOM 1181 C CA . SER A 1 154 ? 4.863 1.649 5.511 1.00 92.62 154 SER A CA 1
ATOM 1182 C C . SER A 1 154 ? 5.131 0.198 5.904 1.00 92.62 154 SER A C 1
ATOM 1184 O O . SER A 1 154 ? 6.183 -0.104 6.471 1.00 92.62 154 SER A O 1
ATOM 1186 N N . LYS A 1 155 ? 4.191 -0.713 5.617 1.00 92.88 155 LYS A N 1
ATOM 1187 C CA . LYS A 1 155 ? 4.362 -2.144 5.868 1.00 92.88 155 LYS A CA 1
ATOM 1188 C C . LYS A 1 155 ? 5.389 -2.738 4.924 1.00 92.88 155 LYS A C 1
ATOM 1190 O O . LYS A 1 155 ? 6.288 -3.405 5.421 1.00 92.88 155 LYS A O 1
ATOM 1195 N N . PHE A 1 156 ? 5.296 -2.4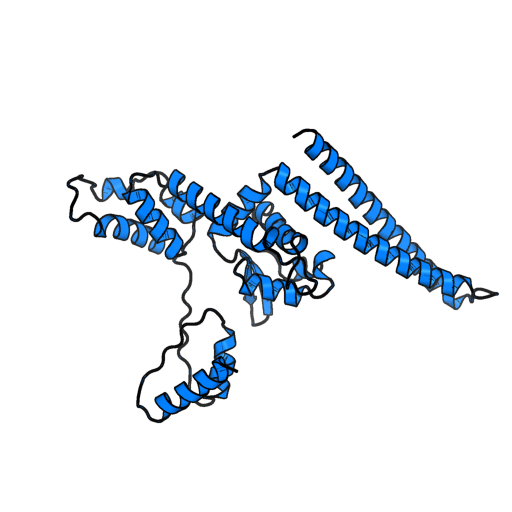45 3.629 1.00 91.56 156 PHE A N 1
ATOM 1196 C CA . PHE A 1 156 ? 6.266 -2.912 2.644 1.00 91.56 156 PHE A CA 1
ATOM 1197 C C . PHE A 1 156 ? 7.664 -2.328 2.869 1.00 91.56 156 PHE A C 1
ATOM 1199 O O . PHE A 1 156 ? 8.635 -3.070 2.792 1.00 91.56 156 PHE A O 1
ATOM 1206 N N . GLY A 1 157 ? 7.780 -1.036 3.197 1.00 88.06 157 GLY A N 1
ATOM 1207 C CA . GLY A 1 157 ? 9.081 -0.394 3.423 1.00 88.06 157 GLY A CA 1
ATOM 1208 C C . GLY A 1 157 ? 9.814 -0.892 4.677 1.00 88.06 157 GLY A C 1
ATOM 1209 O O . GLY A 1 157 ? 11.040 -0.927 4.698 1.00 88.06 157 GLY A O 1
ATOM 1210 N N . LYS A 1 158 ? 9.078 -1.332 5.711 1.00 86.81 158 LYS A N 1
ATOM 1211 C CA . LYS A 1 158 ? 9.653 -1.883 6.957 1.00 86.81 158 LYS A CA 1
ATOM 1212 C C . LYS A 1 158 ? 9.858 -3.396 6.931 1.00 86.81 158 LYS A C 1
ATOM 1214 O O . LYS A 1 158 ? 10.554 -3.917 7.800 1.00 86.81 158 LYS A O 1
ATOM 1219 N N . SER A 1 159 ? 9.189 -4.115 6.033 1.00 83.31 159 SER A N 1
ATOM 1220 C CA . SER A 1 159 ? 9.285 -5.570 5.961 1.00 83.31 159 SER A CA 1
ATOM 1221 C C . SER A 1 159 ? 10.344 -6.000 4.957 1.00 83.31 159 SER A C 1
ATOM 1223 O O . SER A 1 159 ? 10.257 -5.651 3.783 1.00 83.31 159 SER A O 1
ATOM 1225 N N . ASP A 1 160 ? 11.248 -6.885 5.371 1.00 75.38 160 ASP A N 1
ATOM 1226 C CA . ASP A 1 160 ? 12.164 -7.539 4.428 1.00 75.38 160 ASP A CA 1
ATOM 1227 C C . ASP A 1 160 ? 11.442 -8.534 3.508 1.00 75.38 160 ASP A C 1
ATOM 1229 O O . ASP A 1 160 ? 11.953 -8.888 2.448 1.00 75.38 160 ASP A O 1
ATOM 1233 N N . SER A 1 161 ? 10.222 -8.957 3.859 1.00 79.25 161 SER A N 1
ATOM 1234 C CA . SER A 1 161 ? 9.416 -9.826 3.000 1.00 79.25 161 SER A CA 1
ATOM 1235 C C . SER A 1 161 ? 8.940 -9.098 1.741 1.00 79.25 161 SER A C 1
ATOM 1237 O O . SER A 1 161 ? 8.609 -7.913 1.765 1.00 79.25 161 SER A O 1
ATOM 1239 N N . GLU A 1 162 ? 8.902 -9.818 0.624 1.00 80.50 162 GLU A N 1
ATOM 1240 C CA . GLU A 1 162 ? 8.381 -9.329 -0.657 1.00 80.50 162 GLU A CA 1
ATOM 1241 C C . GLU A 1 162 ? 6.851 -9.263 -0.691 1.00 80.50 162 GLU A C 1
ATOM 1243 O O . GLU A 1 162 ? 6.271 -8.493 -1.456 1.00 80.50 162 GLU A O 1
ATOM 1248 N N . THR A 1 163 ? 6.189 -10.031 0.176 1.00 89.88 163 THR A N 1
ATOM 1249 C CA . THR A 1 163 ? 4.732 -10.147 0.188 1.00 89.88 163 THR A CA 1
ATOM 1250 C C . THR A 1 163 ? 4.159 -9.953 1.587 1.00 89.88 163 THR A C 1
ATOM 1252 O O . THR A 1 163 ? 4.760 -10.311 2.600 1.00 89.88 163 THR A O 1
ATOM 1255 N N . LEU A 1 164 ? 2.955 -9.392 1.646 1.00 91.50 164 LEU A N 1
ATOM 1256 C CA . LEU A 1 164 ? 2.172 -9.238 2.866 1.00 91.50 164 LEU A CA 1
ATOM 1257 C C . LEU A 1 164 ? 0.988 -10.202 2.835 1.00 91.50 164 LEU A C 1
ATOM 1259 O O . LEU A 1 164 ? 0.399 -10.449 1.788 1.00 91.50 164 LEU A O 1
ATOM 1263 N N . ARG A 1 165 ? 0.607 -10.752 3.990 1.00 92.31 165 ARG A N 1
ATOM 1264 C CA . ARG A 1 165 ? -0.566 -11.635 4.081 1.00 92.31 165 ARG A CA 1
ATOM 1265 C C . ARG A 1 165 ? -1.848 -10.824 3.917 1.00 92.31 165 ARG A C 1
ATOM 1267 O O . ARG A 1 165 ? -2.066 -9.888 4.685 1.00 92.31 165 ARG A O 1
ATOM 1274 N N . TYR A 1 166 ? -2.714 -11.240 2.996 1.00 91.12 166 TYR A N 1
ATOM 1275 C CA . TYR A 1 166 ? -3.955 -10.533 2.663 1.00 91.12 166 TYR A CA 1
ATOM 1276 C C . TYR A 1 166 ? -4.843 -10.303 3.900 1.00 91.12 166 TYR A C 1
ATOM 1278 O O . TYR A 1 166 ? -5.135 -9.168 4.274 1.00 91.12 166 TYR A O 1
ATOM 1286 N N . ASN A 1 167 ? -5.149 -11.376 4.635 1.00 90.44 167 ASN A N 1
ATOM 1287 C CA . ASN A 1 167 ? -5.995 -11.310 5.833 1.00 90.44 167 ASN A CA 1
ATOM 1288 C C . ASN A 1 167 ? -5.396 -10.448 6.955 1.00 90.44 167 ASN A C 1
ATOM 1290 O O . ASN A 1 167 ? -6.130 -9.836 7.724 1.00 90.44 167 ASN A O 1
ATOM 1294 N N . ALA A 1 168 ? -4.065 -10.361 7.057 1.00 90.38 168 ALA A N 1
ATOM 1295 C CA . ALA A 1 168 ? -3.428 -9.544 8.089 1.00 90.38 168 ALA A CA 1
ATOM 1296 C C . ALA A 1 168 ? -3.664 -8.041 7.866 1.00 90.38 168 ALA A C 1
ATOM 1298 O O . ALA A 1 168 ? -3.732 -7.288 8.836 1.00 90.38 168 ALA A O 1
ATOM 1299 N N . ILE A 1 169 ? -3.809 -7.615 6.607 1.00 91.56 169 ILE A N 1
ATOM 1300 C CA . ILE A 1 169 ? -4.145 -6.232 6.259 1.00 91.56 169 ILE A CA 1
ATOM 1301 C C . ILE A 1 169 ? -5.610 -5.941 6.586 1.00 91.56 169 ILE A C 1
ATOM 1303 O O . ILE A 1 169 ? -5.893 -4.947 7.252 1.00 91.56 169 ILE A O 1
ATOM 1307 N N . LEU A 1 170 ? -6.527 -6.830 6.193 1.00 91.31 170 LEU A N 1
ATOM 1308 C CA . LEU A 1 170 ? -7.965 -6.637 6.416 1.00 91.31 170 LEU A CA 1
ATOM 1309 C C . LEU A 1 170 ? -8.365 -6.618 7.897 1.00 91.31 170 LEU A C 1
ATOM 1311 O O . LEU A 1 170 ? -9.324 -5.950 8.270 1.00 91.31 170 LEU A O 1
ATOM 1315 N N . LEU A 1 171 ? -7.615 -7.309 8.759 1.00 90.44 171 LEU A N 1
ATOM 1316 C CA . LEU A 1 171 ? -7.841 -7.294 10.208 1.00 90.44 171 LEU A CA 1
ATOM 1317 C C . LEU A 1 171 ? -7.429 -5.975 10.880 1.00 90.44 171 LEU A C 1
ATOM 1319 O O . LEU A 1 171 ? -7.760 -5.749 12.046 1.00 90.44 171 LEU A O 1
ATOM 1323 N N . HIS A 1 172 ? -6.688 -5.108 10.189 1.00 91.81 172 HIS A N 1
ATOM 1324 C CA . HIS A 1 172 ? -6.258 -3.841 10.760 1.00 91.81 172 HIS A CA 1
ATOM 1325 C C . HIS A 1 172 ? -7.441 -2.859 10.888 1.00 91.81 172 HIS A C 1
ATOM 1327 O O . HIS A 1 172 ? -8.252 -2.773 9.965 1.00 91.81 172 HIS A O 1
ATOM 1333 N N . PRO A 1 173 ? -7.539 -2.049 11.966 1.00 88.50 173 PRO A N 1
ATOM 1334 C CA . PRO A 1 173 ? -8.688 -1.161 12.179 1.00 88.50 173 PRO A CA 1
ATOM 1335 C C . PRO A 1 173 ? -8.973 -0.190 11.027 1.00 88.50 173 PRO A C 1
ATOM 1337 O O . PRO A 1 173 ? -10.131 0.126 10.776 1.00 88.50 173 PRO A O 1
ATOM 1340 N N . LEU A 1 174 ? -7.939 0.229 10.286 1.00 89.31 174 LEU A N 1
ATOM 1341 C CA . LEU A 1 174 ? -8.087 1.093 9.105 1.00 89.31 174 LEU A CA 1
ATOM 1342 C C . LEU A 1 174 ? -8.860 0.434 7.948 1.00 89.31 174 LEU A C 1
ATOM 1344 O O . LEU A 1 174 ? -9.402 1.144 7.111 1.00 89.31 174 LEU A O 1
ATOM 1348 N N . PHE A 1 175 ? -8.914 -0.898 7.898 1.00 90.75 175 PHE A N 1
ATOM 1349 C CA . PHE A 1 175 ? -9.563 -1.676 6.836 1.00 90.75 175 PHE A CA 1
ATOM 1350 C C . PHE A 1 175 ? -10.842 -2.379 7.319 1.00 90.75 175 PHE A C 1
ATOM 1352 O O . PHE A 1 175 ? -11.484 -3.094 6.554 1.00 90.75 175 PHE A O 1
ATOM 1359 N N . LYS A 1 176 ? -11.257 -2.151 8.573 1.00 85.81 176 LYS A N 1
ATOM 1360 C CA . LYS A 1 176 ? -12.435 -2.799 9.169 1.00 85.81 176 LYS A CA 1
ATOM 1361 C C . LYS A 1 176 ? -13.733 -2.481 8.416 1.00 85.81 176 LYS A C 1
ATOM 1363 O O . LYS A 1 176 ? -14.616 -3.329 8.334 1.00 85.81 176 LYS A O 1
ATOM 1368 N N . SER A 1 177 ? -13.860 -1.268 7.880 1.00 81.88 177 SER A N 1
ATOM 1369 C CA . SER A 1 177 ? -15.006 -0.826 7.080 1.00 81.88 177 SER A CA 1
ATOM 1370 C C . SER A 1 177 ? -14.619 -0.757 5.603 1.00 81.88 177 SER A C 1
ATOM 1372 O O . SER A 1 177 ? -13.899 0.154 5.206 1.00 81.88 177 SER A O 1
ATOM 1374 N N . GLY A 1 178 ? -15.087 -1.713 4.795 1.00 82.94 178 GLY A N 1
ATOM 1375 C CA . GLY A 1 178 ? -14.872 -1.699 3.342 1.00 82.94 178 GLY A CA 1
ATOM 1376 C C . GLY A 1 178 ? -13.447 -2.034 2.887 1.00 82.94 178 GLY A C 1
ATOM 1377 O O . GLY A 1 178 ? -13.074 -1.686 1.772 1.00 82.94 178 GLY A O 1
ATOM 1378 N N . GLY A 1 179 ? -12.646 -2.714 3.716 1.00 86.38 179 GLY A N 1
ATOM 1379 C CA . GLY A 1 179 ? -11.244 -3.013 3.407 1.00 86.38 179 GLY A CA 1
ATOM 1380 C C . GLY A 1 179 ? -11.024 -3.777 2.102 1.00 86.38 179 GLY A C 1
ATOM 1381 O O . GLY A 1 179 ? -10.071 -3.487 1.388 1.00 86.38 179 GLY A O 1
ATOM 1382 N N . GLU A 1 180 ? -11.914 -4.707 1.748 1.00 88.69 180 GLU A N 1
ATOM 1383 C CA . GLU A 1 180 ? -11.818 -5.445 0.480 1.00 88.69 180 GLU A CA 1
ATOM 1384 C C . GLU A 1 180 ? -11.970 -4.526 -0.736 1.00 88.69 180 GLU A C 1
ATOM 1386 O O . GLU A 1 180 ? -11.182 -4.624 -1.673 1.00 88.69 180 GLU A O 1
ATOM 1391 N N . ALA A 1 181 ? -12.925 -3.591 -0.693 1.00 89.44 181 ALA A N 1
ATOM 1392 C CA . ALA A 1 181 ? -13.139 -2.618 -1.761 1.00 89.44 181 ALA A CA 1
ATOM 1393 C C . ALA A 1 181 ? -11.937 -1.673 -1.904 1.00 89.44 181 ALA A C 1
ATOM 1395 O O . ALA A 1 181 ? -11.501 -1.396 -3.018 1.00 89.44 181 ALA A O 1
ATOM 1396 N N . VAL A 1 182 ? -11.348 -1.249 -0.780 1.00 91.56 182 VAL A N 1
ATOM 1397 C CA . VAL A 1 182 ? -10.119 -0.440 -0.760 1.00 91.56 182 VAL A CA 1
ATOM 1398 C C . VAL A 1 182 ? -8.958 -1.200 -1.400 1.00 91.56 182 VAL A C 1
ATOM 1400 O O . VAL A 1 182 ? -8.254 -0.658 -2.247 1.00 91.56 182 VAL A O 1
ATOM 1403 N N . VAL A 1 183 ? -8.755 -2.467 -1.028 1.00 91.31 183 VAL A N 1
ATOM 1404 C CA . VAL A 1 183 ? -7.675 -3.295 -1.588 1.00 91.31 183 VAL A CA 1
ATOM 1405 C C . VAL A 1 183 ? -7.881 -3.530 -3.085 1.00 91.31 183 VAL A C 1
ATOM 1407 O O . VAL A 1 183 ? -6.921 -3.438 -3.843 1.00 91.31 183 VAL A O 1
ATOM 1410 N N . GLN A 1 184 ? -9.117 -3.771 -3.527 1.00 88.88 184 GLN A N 1
ATOM 1411 C CA . GLN A 1 184 ? -9.446 -3.877 -4.950 1.00 88.88 184 GLN A CA 1
ATOM 1412 C C . GLN A 1 184 ? -9.172 -2.567 -5.691 1.00 88.88 184 GLN A C 1
ATOM 1414 O O . GLN A 1 184 ? -8.557 -2.586 -6.751 1.00 88.88 184 GLN A O 1
ATOM 1419 N N . ALA A 1 185 ? -9.563 -1.422 -5.133 1.00 89.12 185 ALA A N 1
ATOM 1420 C CA . ALA A 1 185 ? -9.315 -0.130 -5.758 1.00 89.12 185 ALA A CA 1
ATOM 1421 C C . ALA A 1 185 ? -7.817 0.200 -5.853 1.00 89.12 185 ALA A C 1
ATOM 1423 O O . ALA A 1 185 ? -7.356 0.649 -6.898 1.00 89.12 185 ALA A O 1
ATOM 1424 N N . LEU A 1 186 ? -7.042 -0.091 -4.804 1.00 91.00 186 LEU A N 1
ATOM 1425 C CA . LEU A 1 186 ? -5.584 0.065 -4.812 1.00 91.00 186 LEU A CA 1
ATOM 1426 C C . LEU A 1 186 ? -4.888 -0.915 -5.762 1.00 91.00 186 LEU A C 1
ATOM 1428 O O . LEU A 1 186 ? -3.822 -0.602 -6.289 1.00 91.00 186 LEU A O 1
ATOM 1432 N N . GLN A 1 187 ? -5.484 -2.087 -5.989 1.00 89.50 187 GLN A N 1
ATOM 1433 C CA . GLN A 1 187 ? -5.037 -3.019 -7.017 1.00 89.50 187 GLN A CA 1
ATOM 1434 C C . GLN A 1 187 ? -5.329 -2.485 -8.423 1.00 89.50 187 GLN A C 1
ATOM 1436 O O . GLN A 1 187 ? -4.453 -2.532 -9.280 1.00 89.50 187 GLN A O 1
ATOM 1441 N N . HIS A 1 188 ? -6.531 -1.957 -8.662 1.00 86.00 188 HIS A N 1
ATOM 1442 C CA . HIS A 1 188 ? -6.896 -1.344 -9.943 1.00 86.00 188 HIS A CA 1
ATOM 1443 C C . HIS A 1 188 ? -6.054 -0.111 -10.267 1.00 86.00 188 HIS A C 1
ATOM 1445 O O . HIS A 1 188 ? -5.772 0.141 -11.430 1.00 86.00 188 HIS A O 1
ATOM 1451 N N . ALA A 1 189 ? -5.636 0.634 -9.248 1.00 86.81 189 ALA A N 1
ATOM 1452 C CA . ALA A 1 189 ? -4.736 1.767 -9.397 1.00 86.81 189 ALA A CA 1
ATOM 1453 C C . ALA A 1 189 ? -3.246 1.362 -9.433 1.00 86.81 189 ALA A C 1
ATOM 1455 O O . ALA A 1 189 ? -2.386 2.225 -9.345 1.00 86.81 189 ALA A O 1
ATOM 1456 N N . GLU A 1 190 ? -2.931 0.065 -9.527 1.00 87.62 190 GLU A N 1
ATOM 1457 C CA . GLU A 1 190 ? -1.574 -0.491 -9.649 1.00 87.62 190 GLU A CA 1
ATOM 1458 C C . GLU A 1 190 ? -0.595 -0.188 -8.495 1.00 87.62 190 GLU A C 1
ATOM 1460 O O . GLU A 1 190 ? 0.601 -0.460 -8.611 1.00 87.62 190 GLU A O 1
ATOM 1465 N N . LEU A 1 191 ? -1.056 0.289 -7.330 1.00 90.62 191 LEU A N 1
ATOM 1466 C CA . LEU A 1 191 ? -0.178 0.424 -6.155 1.00 90.62 191 LEU A CA 1
ATOM 1467 C C . LEU A 1 191 ? 0.275 -0.951 -5.650 1.00 90.62 191 LEU A C 1
ATOM 1469 O O . LEU A 1 191 ? 1.427 -1.151 -5.248 1.00 90.62 191 LEU A O 1
ATOM 1473 N N . ILE A 1 192 ? -0.659 -1.901 -5.656 1.00 93.31 192 ILE A N 1
ATOM 1474 C CA . ILE A 1 192 ? -0.483 -3.265 -5.162 1.00 93.31 192 ILE A CA 1
ATOM 1475 C C . ILE A 1 192 ? -1.007 -4.283 -6.173 1.00 93.31 192 ILE A C 1
ATOM 1477 O O . ILE A 1 192 ? -1.807 -3.977 -7.046 1.00 93.31 192 ILE A O 1
ATOM 1481 N N . SER A 1 193 ? -0.589 -5.531 -6.019 1.00 89.69 193 SER A N 1
ATOM 1482 C CA . SER A 1 193 ? -1.124 -6.671 -6.751 1.00 89.69 193 SER A CA 1
ATOM 1483 C C . SER A 1 193 ? -1.474 -7.779 -5.763 1.00 89.69 193 SER A C 1
ATOM 1485 O O . SER A 1 193 ? -0.733 -8.039 -4.811 1.00 89.69 193 SER A O 1
ATOM 1487 N N . VAL A 1 194 ? -2.628 -8.413 -5.963 1.00 90.12 194 VAL A N 1
ATOM 1488 C CA . VAL A 1 194 ? -3.118 -9.497 -5.107 1.00 90.12 194 VAL A CA 1
ATOM 1489 C C . VAL A 1 194 ? -2.795 -10.833 -5.764 1.0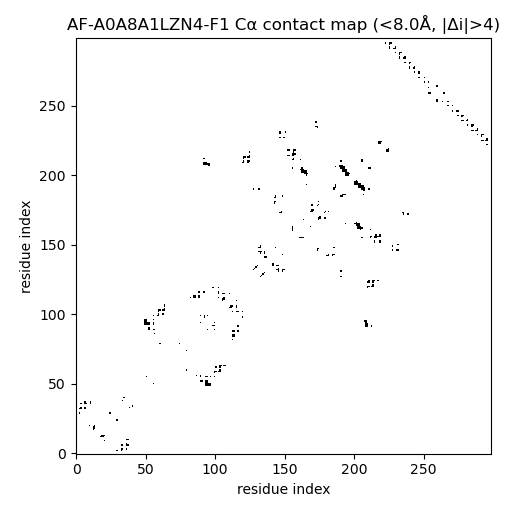0 90.12 194 VAL A C 1
ATOM 1491 O O . VAL A 1 194 ? -3.249 -11.132 -6.868 1.00 90.12 194 VAL A O 1
ATOM 1494 N N . CYS A 1 195 ? -2.018 -11.653 -5.067 1.00 87.19 195 CYS A N 1
ATOM 1495 C CA . CYS A 1 195 ? -1.734 -13.024 -5.453 1.00 87.19 195 CYS A CA 1
ATOM 1496 C C . CYS A 1 195 ? -2.861 -13.936 -4.961 1.00 87.19 195 CYS A C 1
ATOM 1498 O O . CYS A 1 195 ? -3.264 -13.888 -3.795 1.00 87.19 195 CYS A O 1
ATOM 1500 N N . THR A 1 196 ? -3.350 -14.791 -5.854 1.00 85.38 196 THR A N 1
ATOM 1501 C CA . THR A 1 196 ? -4.368 -15.794 -5.541 1.00 85.38 196 THR A CA 1
ATOM 1502 C C . THR A 1 196 ? -3.745 -17.183 -5.552 1.00 85.38 196 THR A C 1
ATOM 1504 O O . THR A 1 196 ? -2.933 -17.506 -6.416 1.00 85.38 196 THR A O 1
ATOM 1507 N N . ILE A 1 197 ? -4.097 -17.994 -4.557 1.00 82.38 197 ILE A N 1
ATOM 1508 C CA . ILE A 1 197 ? -3.746 -19.415 -4.476 1.00 82.38 197 ILE A CA 1
ATOM 1509 C C . ILE A 1 197 ? -5.074 -20.166 -4.416 1.00 82.38 197 ILE A C 1
ATOM 1511 O O . ILE A 1 197 ? -5.934 -19.817 -3.608 1.00 82.38 197 ILE A O 1
ATOM 1515 N N . ASP A 1 198 ? -5.273 -21.127 -5.318 1.00 81.19 198 ASP A N 1
ATOM 1516 C CA . ASP A 1 198 ? -6.500 -21.934 -5.411 1.00 81.19 198 ASP A CA 1
ATOM 1517 C C . ASP A 1 198 ? -7.791 -21.093 -5.503 1.00 81.19 198 ASP A C 1
ATOM 1519 O O . ASP A 1 198 ? -8.820 -21.399 -4.904 1.00 81.19 198 ASP A O 1
ATOM 1523 N N . GLY A 1 199 ? -7.725 -19.971 -6.229 1.00 77.00 199 GLY A N 1
ATOM 1524 C CA . GLY A 1 199 ? -8.849 -19.045 -6.404 1.00 77.00 199 GLY A CA 1
ATOM 1525 C C . GLY A 1 199 ? -9.126 -18.125 -5.209 1.00 77.00 199 GLY A C 1
ATOM 1526 O O . GLY A 1 199 ? -10.020 -17.286 -5.295 1.00 77.00 199 GLY A O 1
ATOM 1527 N N . SER A 1 200 ? -8.350 -18.226 -4.125 1.00 82.00 200 SER A N 1
ATOM 1528 C CA . SER A 1 200 ? -8.495 -17.393 -2.926 1.00 82.00 200 SER A CA 1
ATOM 1529 C C . SER A 1 200 ? -7.363 -16.361 -2.807 1.00 82.00 200 SER A C 1
ATOM 1531 O O . SER A 1 200 ? -6.194 -16.721 -2.982 1.00 82.00 200 SER A O 1
ATOM 1533 N N . PRO A 1 201 ? -7.655 -15.085 -2.482 1.00 87.81 201 PRO A N 1
ATOM 1534 C CA . PRO A 1 201 ? -6.630 -14.086 -2.173 1.00 87.81 201 PRO A CA 1
ATOM 1535 C C . PRO A 1 201 ? -5.764 -14.519 -0.986 1.00 87.81 201 PRO A C 1
ATOM 1537 O O . PRO A 1 201 ? -6.270 -14.731 0.116 1.00 87.81 201 PRO A O 1
ATOM 1540 N N . SER A 1 202 ? -4.453 -14.650 -1.193 1.00 90.31 202 SER A N 1
ATOM 1541 C CA . SER A 1 202 ? -3.532 -15.161 -0.168 1.00 90.31 202 SER A CA 1
ATOM 1542 C C . SER A 1 202 ? -2.530 -14.102 0.288 1.00 90.31 202 SER A C 1
ATOM 1544 O O . SER A 1 202 ? -2.368 -13.855 1.491 1.00 90.31 202 SER A O 1
ATOM 1546 N N . SER A 1 203 ? -1.883 -13.427 -0.661 1.00 92.31 203 SER A N 1
ATOM 1547 C CA . SER A 1 203 ? -0.851 -12.432 -0.392 1.00 92.31 203 SER A CA 1
ATOM 1548 C C . SER A 1 203 ? -0.970 -11.207 -1.293 1.00 92.31 203 SER A C 1
ATOM 1550 O O . SER A 1 203 ? -1.615 -11.227 -2.336 1.00 92.31 203 SER A O 1
ATOM 1552 N N . ILE A 1 204 ? -0.373 -10.110 -0.844 1.00 93.00 204 ILE A N 1
ATOM 1553 C CA . ILE A 1 204 ? -0.324 -8.820 -1.524 1.00 93.00 204 ILE A CA 1
ATOM 1554 C C . ILE A 1 204 ? 1.146 -8.504 -1.783 1.00 93.00 204 ILE A C 1
ATOM 1556 O O . ILE A 1 204 ? 1.971 -8.611 -0.874 1.00 93.00 204 ILE A O 1
ATOM 1560 N N . LYS A 1 205 ? 1.469 -8.097 -3.005 1.00 92.38 205 LYS A N 1
ATOM 1561 C CA . LYS A 1 205 ? 2.790 -7.614 -3.423 1.00 92.38 205 LYS A CA 1
ATOM 1562 C C . LYS A 1 205 ? 2.681 -6.172 -3.941 1.00 92.38 205 LYS A C 1
ATOM 1564 O O . LYS A 1 205 ? 1.571 -5.743 -4.263 1.00 92.38 205 LYS A O 1
ATOM 1569 N N . PRO A 1 206 ? 3.781 -5.409 -4.030 1.00 91.94 206 PRO A N 1
ATOM 1570 C CA . PRO A 1 206 ? 3.782 -4.137 -4.752 1.00 91.94 206 PRO A CA 1
ATOM 1571 C C . PRO A 1 206 ? 3.318 -4.335 -6.203 1.00 91.94 206 PRO A C 1
ATOM 1573 O O . PRO A 1 206 ? 3.611 -5.370 -6.804 1.00 91.94 206 PRO A O 1
ATOM 1576 N N . GLY A 1 207 ? 2.574 -3.377 -6.760 1.00 86.88 207 GLY A N 1
ATOM 1577 C CA . GLY A 1 207 ? 2.023 -3.503 -8.115 1.00 86.88 207 GLY A CA 1
ATOM 1578 C C . GLY A 1 207 ? 3.101 -3.498 -9.200 1.00 86.88 207 GLY A C 1
ATOM 1579 O O . GLY A 1 207 ? 2.983 -4.213 -10.192 1.00 86.88 207 GLY A O 1
ATOM 1580 N N . ARG A 1 208 ? 4.201 -2.777 -8.954 1.00 88.56 208 ARG A N 1
ATOM 1581 C CA . ARG A 1 208 ? 5.402 -2.753 -9.797 1.00 88.56 208 ARG A CA 1
ATOM 1582 C C . ARG A 1 208 ? 6.629 -3.145 -8.970 1.00 88.56 208 ARG A C 1
ATOM 1584 O O . ARG A 1 208 ? 6.729 -2.704 -7.823 1.00 88.56 208 ARG A O 1
ATOM 1591 N N . PRO A 1 209 ? 7.600 -3.899 -9.516 1.00 86.69 209 PRO A N 1
ATOM 1592 C CA . PRO A 1 209 ? 8.798 -4.280 -8.761 1.00 86.69 209 PRO A CA 1
ATOM 1593 C C . PRO A 1 209 ? 9.584 -3.072 -8.212 1.00 86.69 209 PRO A C 1
ATOM 1595 O O . PRO A 1 209 ? 9.982 -3.072 -7.046 1.00 86.69 209 PRO A O 1
ATOM 1598 N N . VAL A 1 210 ? 9.685 -1.991 -8.998 1.00 89.62 210 VAL A N 1
ATOM 1599 C CA . VAL A 1 210 ? 10.312 -0.711 -8.606 1.00 89.62 210 VAL A CA 1
ATOM 1600 C C . VAL A 1 210 ? 9.697 -0.116 -7.334 1.00 89.62 210 VAL A C 1
ATOM 1602 O O . VAL A 1 210 ? 10.400 0.497 -6.525 1.00 89.62 210 VAL A O 1
ATOM 1605 N N . TYR A 1 211 ? 8.393 -0.314 -7.108 1.00 91.81 211 TYR A N 1
ATOM 1606 C CA . TYR A 1 211 ? 7.702 0.264 -5.955 1.00 91.81 211 TYR A CA 1
ATOM 1607 C C . TYR A 1 211 ? 8.237 -0.260 -4.629 1.00 91.81 211 TYR A C 1
ATOM 1609 O O . TYR A 1 211 ? 8.159 0.448 -3.634 1.00 91.81 211 TYR A O 1
ATOM 1617 N N . ARG A 1 212 ? 8.860 -1.442 -4.588 1.00 89.25 212 ARG A N 1
ATOM 1618 C CA . ARG A 1 212 ? 9.523 -1.922 -3.371 1.00 89.25 212 ARG A CA 1
ATOM 1619 C C . ARG A 1 212 ? 10.629 -0.967 -2.920 1.00 89.25 212 ARG A C 1
ATOM 1621 O O . ARG A 1 212 ? 10.677 -0.584 -1.751 1.00 89.25 212 ARG A O 1
ATOM 1628 N N . ALA A 1 213 ? 11.501 -0.579 -3.846 1.00 89.44 213 ALA A N 1
ATOM 1629 C CA . ALA A 1 213 ? 12.583 0.353 -3.563 1.00 89.44 213 ALA A CA 1
ATOM 1630 C C . ALA A 1 213 ? 12.037 1.756 -3.250 1.00 89.44 213 ALA A C 1
ATOM 1632 O O . ALA A 1 213 ? 12.501 2.394 -2.304 1.00 89.44 213 ALA A O 1
ATOM 1633 N N . ALA A 1 214 ? 10.993 2.187 -3.966 1.00 92.12 214 ALA A N 1
ATOM 1634 C CA . ALA A 1 214 ? 10.327 3.463 -3.710 1.00 92.12 214 ALA A CA 1
ATOM 1635 C C . ALA A 1 214 ? 9.672 3.508 -2.318 1.00 92.12 214 ALA A C 1
ATOM 1637 O O . ALA A 1 214 ? 9.861 4.467 -1.576 1.00 92.12 214 ALA A O 1
ATOM 1638 N N . PHE A 1 215 ? 8.962 2.455 -1.904 1.00 93.62 215 PHE A N 1
ATOM 1639 C CA . PHE A 1 215 ? 8.355 2.366 -0.573 1.00 93.62 215 PHE A CA 1
ATOM 1640 C C . PHE A 1 215 ? 9.407 2.446 0.526 1.00 93.62 215 PHE A C 1
ATOM 1642 O O . PHE A 1 215 ? 9.204 3.178 1.491 1.00 93.62 215 PHE A O 1
ATOM 1649 N N . LYS A 1 216 ? 10.546 1.761 0.360 1.00 91.44 216 LYS A N 1
ATOM 1650 C CA . LYS A 1 216 ? 11.667 1.854 1.299 1.00 91.44 216 LYS A CA 1
ATOM 1651 C C . LYS A 1 216 ? 12.179 3.292 1.409 1.00 91.44 216 LYS A C 1
ATOM 1653 O O . LYS A 1 216 ? 12.204 3.843 2.507 1.00 91.44 216 LYS A O 1
ATOM 1658 N N . GLN A 1 217 ? 12.463 3.932 0.275 1.00 91.50 217 GLN A N 1
ATOM 1659 C CA . GLN A 1 217 ? 12.921 5.322 0.231 1.00 91.50 217 GLN A CA 1
ATOM 1660 C C . GLN A 1 217 ? 11.916 6.300 0.866 1.00 91.50 217 GLN A C 1
ATOM 1662 O O . GLN A 1 217 ? 12.306 7.200 1.610 1.00 91.50 217 GLN A O 1
ATOM 1667 N N . LEU A 1 218 ? 10.619 6.115 0.612 1.00 91.81 218 LEU A N 1
ATOM 1668 C CA . LEU A 1 218 ? 9.557 6.915 1.224 1.00 91.81 218 LEU A CA 1
ATOM 1669 C C . LEU A 1 218 ? 9.493 6.713 2.742 1.00 91.81 218 LEU A C 1
ATOM 1671 O O . LEU A 1 218 ? 9.291 7.678 3.477 1.00 91.81 218 LEU A O 1
ATOM 1675 N N . THR A 1 219 ? 9.685 5.483 3.227 1.00 91.38 219 THR A N 1
ATOM 1676 C CA . THR A 1 219 ? 9.692 5.193 4.668 1.00 91.38 219 THR A CA 1
ATOM 1677 C C . THR A 1 219 ? 10.960 5.635 5.392 1.00 91.38 219 THR A C 1
ATOM 1679 O O . THR A 1 219 ? 10.903 5.868 6.602 1.00 91.38 219 THR A O 1
ATOM 1682 N N . ASP A 1 220 ? 12.075 5.770 4.674 1.00 91.06 220 ASP A N 1
ATOM 1683 C CA . ASP A 1 220 ? 13.343 6.271 5.211 1.00 91.06 220 ASP A CA 1
ATOM 1684 C C . ASP A 1 220 ? 13.304 7.793 5.427 1.00 91.06 220 ASP A C 1
ATOM 1686 O O . ASP A 1 220 ? 13.999 8.320 6.298 1.00 91.06 220 ASP A O 1
ATOM 1690 N N . ASN A 1 221 ? 12.440 8.513 4.698 1.00 90.12 221 ASN A N 1
ATOM 1691 C CA . ASN A 1 221 ? 12.191 9.929 4.944 1.00 90.12 221 ASN A CA 1
ATOM 1692 C C . ASN A 1 221 ? 11.438 10.122 6.273 1.00 90.12 221 ASN A C 1
ATOM 1694 O O . ASN A 1 221 ? 10.227 9.899 6.376 1.00 90.12 221 ASN A O 1
ATOM 1698 N N . LYS A 1 222 ? 12.170 10.564 7.297 1.00 87.88 222 LYS A N 1
ATOM 1699 C CA . LYS A 1 222 ? 11.679 10.697 8.673 1.00 87.88 222 LYS A CA 1
ATOM 1700 C C . LYS A 1 222 ? 10.568 11.740 8.828 1.00 87.88 222 LYS A C 1
ATOM 1702 O O . LYS A 1 222 ? 9.604 11.448 9.541 1.00 87.88 222 LYS A O 1
ATOM 1707 N N . ALA A 1 223 ? 10.622 12.860 8.108 1.00 87.56 223 ALA A N 1
ATOM 1708 C CA . ALA A 1 223 ? 9.577 13.883 8.131 1.00 87.56 223 ALA A CA 1
ATOM 1709 C C . ALA A 1 223 ? 8.255 13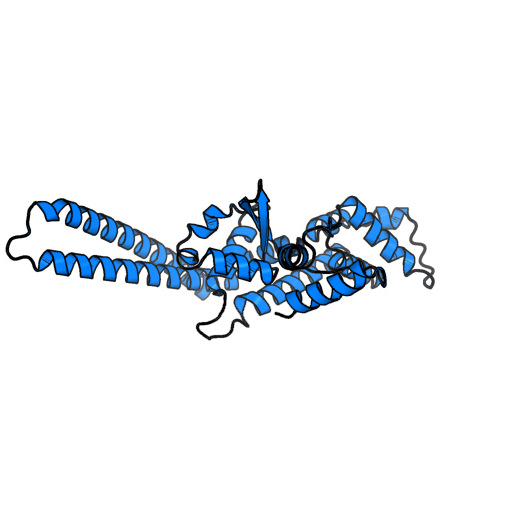.353 7.554 1.00 87.56 223 ALA A C 1
ATOM 1711 O O . ALA A 1 223 ? 7.213 13.405 8.214 1.00 87.56 223 ALA A O 1
ATOM 1712 N N . LEU A 1 224 ? 8.298 12.770 6.346 1.00 86.81 224 LEU A N 1
ATOM 1713 C CA . LEU A 1 224 ? 7.115 12.187 5.697 1.00 86.81 224 LEU A CA 1
ATOM 1714 C C . LEU A 1 224 ? 6.527 11.054 6.535 1.00 86.81 224 LEU A C 1
ATOM 1716 O O . LEU A 1 224 ? 5.324 11.029 6.803 1.00 86.81 224 LEU A O 1
ATOM 1720 N N . ARG A 1 225 ? 7.386 10.145 7.002 1.00 90.00 225 ARG A N 1
ATOM 1721 C CA . ARG A 1 225 ? 6.979 9.033 7.854 1.00 90.00 225 ARG A CA 1
ATOM 1722 C C . ARG A 1 225 ? 6.302 9.512 9.125 1.00 90.00 225 ARG A C 1
ATOM 1724 O O . ARG A 1 225 ? 5.245 8.989 9.461 1.00 90.00 225 ARG A O 1
ATOM 1731 N N . SER A 1 226 ? 6.881 10.487 9.817 1.00 88.69 226 SER A N 1
ATOM 1732 C CA . SER A 1 226 ? 6.334 10.971 11.086 1.00 88.69 226 SER A CA 1
ATOM 1733 C C . SER A 1 226 ? 4.998 11.684 10.884 1.00 88.69 226 SER A C 1
ATOM 1735 O O . SER A 1 226 ? 4.078 11.464 11.671 1.00 88.69 226 SER A O 1
ATOM 1737 N N . ARG A 1 227 ? 4.846 12.457 9.797 1.00 88.44 227 ARG A N 1
ATOM 1738 C CA . ARG A 1 227 ? 3.579 13.111 9.438 1.00 88.44 227 ARG A CA 1
ATOM 1739 C C . ARG A 1 227 ? 2.455 12.097 9.228 1.00 88.44 227 ARG A C 1
ATOM 1741 O O . ARG A 1 227 ? 1.429 12.174 9.898 1.00 88.44 227 ARG A O 1
ATOM 1748 N N . PHE A 1 228 ? 2.659 11.114 8.356 1.00 88.19 228 PHE A N 1
ATOM 1749 C CA . PHE A 1 228 ? 1.610 10.143 8.044 1.00 88.19 228 PHE A CA 1
ATOM 1750 C C . PHE A 1 228 ? 1.389 9.106 9.149 1.00 88.19 228 PHE A C 1
ATOM 1752 O O . PHE A 1 228 ? 0.268 8.641 9.347 1.00 88.19 228 PHE A O 1
ATOM 1759 N N . GLU A 1 229 ? 2.423 8.750 9.920 1.00 89.50 229 GLU A N 1
ATOM 1760 C CA . GLU A 1 229 ? 2.226 7.943 11.129 1.00 89.50 229 GLU A CA 1
ATOM 1761 C C . GLU A 1 229 ? 1.366 8.695 12.156 1.00 89.50 229 GLU A C 1
ATOM 1763 O O . GLU A 1 229 ? 0.519 8.075 12.799 1.00 89.50 229 GLU A O 1
ATOM 1768 N N . MET A 1 230 ? 1.518 10.017 12.279 1.00 90.12 230 MET A N 1
ATOM 1769 C CA . MET A 1 230 ? 0.666 10.841 13.137 1.00 90.12 230 MET A CA 1
ATOM 1770 C C . MET A 1 230 ? -0.784 10.891 12.633 1.00 90.12 230 MET A C 1
ATOM 1772 O O . MET A 1 230 ? -1.698 10.735 13.441 1.00 90.12 230 MET A O 1
ATOM 1776 N N . GLU A 1 231 ? -1.009 11.033 11.324 1.00 89.31 231 GLU A N 1
ATOM 1777 C CA . GLU A 1 231 ? -2.354 10.988 10.722 1.00 89.31 231 GLU A CA 1
ATOM 1778 C C . GLU A 1 231 ? -3.039 9.629 10.946 1.00 89.31 231 GLU A C 1
ATOM 1780 O O . GLU A 1 231 ? -4.179 9.571 11.416 1.00 89.31 231 GLU A O 1
ATOM 1785 N N . ILE A 1 232 ? -2.317 8.518 10.739 1.00 91.75 232 ILE A N 1
ATOM 1786 C CA . ILE A 1 232 ? -2.812 7.171 11.064 1.00 91.75 232 ILE A CA 1
ATOM 1787 C C . ILE A 1 232 ? -3.195 7.076 12.544 1.00 91.75 232 ILE A C 1
ATOM 1789 O O . ILE A 1 232 ? -4.261 6.553 12.872 1.00 91.75 232 ILE A O 1
ATOM 1793 N N . LEU A 1 233 ? -2.339 7.555 13.453 1.00 92.25 233 LEU A N 1
ATOM 1794 C CA . LEU A 1 233 ? -2.620 7.514 14.889 1.00 92.25 233 LEU A CA 1
ATOM 1795 C C . LEU A 1 233 ? -3.842 8.361 15.250 1.00 92.25 233 LEU A C 1
ATOM 1797 O O . LEU A 1 233 ? -4.675 7.893 16.021 1.00 92.25 233 LEU A O 1
ATOM 1801 N N . ALA A 1 234 ? -3.993 9.550 14.667 1.00 91.56 234 ALA A N 1
ATOM 1802 C CA . ALA A 1 234 ? -5.171 10.390 14.860 1.00 91.56 234 ALA A CA 1
ATOM 1803 C C . ALA A 1 234 ? -6.450 9.667 14.412 1.00 91.56 234 ALA A C 1
ATOM 1805 O O . ALA A 1 234 ? -7.453 9.669 15.131 1.00 91.56 234 ALA A O 1
ATOM 1806 N N . ARG A 1 235 ? -6.403 8.958 13.275 1.00 90.88 235 ARG A N 1
ATOM 1807 C CA . ARG A 1 235 ? -7.531 8.148 12.800 1.00 90.88 235 ARG A CA 1
ATOM 1808 C C . ARG A 1 235 ? -7.838 6.973 13.729 1.00 90.88 235 ARG A C 1
ATOM 1810 O O . ARG A 1 235 ? -9.007 6.715 14.007 1.00 90.88 235 ARG A O 1
ATOM 1817 N N . LEU A 1 236 ? -6.818 6.280 14.234 1.00 91.62 236 LEU A N 1
ATOM 1818 C CA . LEU A 1 236 ? -6.993 5.191 15.202 1.00 91.62 236 LEU A CA 1
ATOM 1819 C C . LEU A 1 236 ? -7.591 5.693 16.523 1.00 91.62 236 LEU A C 1
ATOM 1821 O O . LEU A 1 236 ? -8.495 5.053 17.053 1.00 91.62 236 LEU A O 1
ATOM 1825 N N . ILE A 1 237 ? -7.152 6.855 17.014 1.00 92.69 237 ILE A N 1
ATOM 1826 C CA . ILE A 1 237 ? -7.726 7.510 18.198 1.00 92.69 237 ILE A CA 1
ATOM 1827 C C . ILE A 1 237 ? -9.198 7.857 17.955 1.00 92.69 237 ILE A C 1
ATOM 1829 O O . ILE A 1 237 ? -10.037 7.582 18.808 1.00 92.69 237 ILE A O 1
ATOM 1833 N N . ALA A 1 238 ? -9.542 8.402 16.784 1.00 92.12 238 ALA A N 1
ATOM 1834 C CA . ALA A 1 238 ? -10.932 8.698 16.436 1.00 92.12 238 ALA A CA 1
ATOM 1835 C C . ALA A 1 238 ? -11.813 7.433 16.423 1.00 92.12 238 ALA A C 1
ATOM 1837 O O . ALA A 1 238 ? -12.923 7.455 16.954 1.00 92.12 238 ALA A O 1
ATOM 1838 N N . ILE A 1 239 ? -11.306 6.322 15.875 1.00 90.25 239 ILE A N 1
ATOM 1839 C CA . ILE A 1 239 ? -12.003 5.026 15.872 1.00 90.25 239 ILE A CA 1
ATOM 1840 C C . ILE A 1 239 ? -12.208 4.510 17.303 1.00 90.25 239 ILE A C 1
ATOM 1842 O O . ILE A 1 239 ? -13.311 4.078 17.640 1.00 90.25 239 ILE A O 1
ATOM 1846 N N . GLU A 1 240 ? -11.183 4.561 18.157 1.00 91.69 240 GLU A N 1
ATOM 1847 C CA . GLU A 1 240 ? -11.313 4.101 19.545 1.00 91.69 240 GLU A CA 1
ATOM 1848 C C . GLU A 1 240 ? -12.244 4.998 20.367 1.00 91.69 240 GLU A C 1
ATOM 1850 O O . GLU A 1 240 ? -13.074 4.481 21.110 1.00 91.69 240 GLU A O 1
ATOM 1855 N N . ASN A 1 241 ? -12.211 6.318 20.173 1.00 93.25 241 ASN A N 1
ATOM 1856 C CA . ASN A 1 241 ? -13.170 7.235 20.795 1.00 93.25 241 ASN A CA 1
ATOM 1857 C C . ASN A 1 241 ? -14.613 6.927 20.375 1.00 93.25 241 ASN A C 1
ATOM 1859 O O . ASN A 1 241 ? -15.517 6.940 21.209 1.00 93.25 241 ASN A O 1
ATOM 1863 N N . GLN A 1 242 ? -14.845 6.592 19.104 1.00 92.12 242 GLN A N 1
ATOM 1864 C CA . GLN A 1 242 ? -16.168 6.174 18.641 1.00 92.12 242 GLN A CA 1
ATOM 1865 C C . GLN A 1 242 ? -16.597 4.835 19.266 1.00 92.12 242 GLN A C 1
ATOM 1867 O O . GLN A 1 242 ? -17.760 4.672 19.640 1.00 92.12 242 GLN A O 1
ATOM 1872 N N . ASN A 1 243 ? -15.669 3.884 19.428 1.00 90.94 243 ASN A N 1
ATOM 1873 C CA . ASN A 1 243 ? -15.935 2.636 20.147 1.00 90.94 243 ASN A CA 1
ATOM 1874 C C . ASN A 1 243 ? -16.310 2.911 21.612 1.00 90.94 243 ASN A C 1
ATOM 1876 O O . ASN A 1 243 ? -17.301 2.362 22.089 1.00 90.94 243 ASN A O 1
ATOM 1880 N N . ILE A 1 244 ? -15.566 3.785 22.298 1.00 92.62 244 ILE A N 1
ATOM 1881 C CA . ILE A 1 244 ? -15.822 4.200 23.685 1.00 92.62 244 ILE A CA 1
ATOM 1882 C C . ILE A 1 244 ? -17.216 4.815 23.810 1.00 92.62 244 ILE A C 1
ATOM 1884 O O . ILE A 1 244 ? -18.013 4.332 24.608 1.00 92.62 244 ILE A O 1
ATOM 1888 N N . GLN A 1 245 ? -17.568 5.778 22.954 1.00 93.81 245 GLN A N 1
ATOM 1889 C CA . GLN A 1 245 ? -18.896 6.402 22.967 1.00 93.81 245 GLN A CA 1
ATOM 1890 C C . GLN A 1 245 ? -20.030 5.385 22.782 1.00 93.81 245 GLN A C 1
ATOM 1892 O O . GLN A 1 245 ? -21.087 5.509 23.399 1.00 93.81 245 GLN A O 1
ATOM 1897 N N . ASN A 1 246 ? -19.840 4.370 21.936 1.00 93.25 246 ASN A N 1
ATOM 1898 C CA . ASN A 1 246 ? -20.840 3.319 21.742 1.00 93.25 246 ASN A CA 1
ATOM 1899 C C . ASN A 1 246 ? -20.974 2.420 22.982 1.00 93.25 246 ASN A C 1
ATOM 1901 O O . ASN A 1 246 ? -22.092 2.078 23.368 1.00 93.25 246 ASN A O 1
ATOM 1905 N N . LEU A 1 247 ? -19.855 2.074 23.625 1.00 92.44 247 LEU A N 1
ATOM 1906 C CA . LEU A 1 247 ? -19.844 1.302 24.870 1.00 92.44 247 LEU A CA 1
ATOM 1907 C C . LEU A 1 247 ? -20.485 2.086 26.025 1.00 92.44 247 LEU A C 1
ATOM 1909 O O . LEU A 1 247 ? -21.268 1.522 26.785 1.00 92.44 247 LEU A O 1
ATOM 1913 N N . GLU A 1 248 ? -20.195 3.383 26.138 1.00 91.81 248 GLU A N 1
ATOM 1914 C CA . GLU A 1 248 ? -20.766 4.279 27.149 1.00 91.81 248 GLU A CA 1
ATOM 1915 C C . GLU A 1 248 ? -22.277 4.444 26.980 1.00 91.81 248 GLU A C 1
ATOM 1917 O O . GLU A 1 248 ? -23.013 4.351 27.961 1.00 91.81 248 GLU A O 1
ATOM 1922 N N . LYS A 1 249 ? -22.763 4.605 25.742 1.00 93.81 249 LYS A N 1
ATOM 1923 C CA . LYS A 1 249 ? -24.205 4.637 25.446 1.00 93.81 249 LYS A CA 1
ATOM 1924 C C . LYS A 1 249 ? -24.899 3.349 25.877 1.00 93.81 249 LYS A C 1
ATOM 1926 O O . LYS A 1 249 ? -25.967 3.400 26.481 1.00 93.81 249 LYS A O 1
ATOM 1931 N N . GLU A 1 250 ? -24.298 2.194 25.594 1.00 92.19 250 GLU A N 1
ATOM 1932 C CA . GLU A 1 250 ? -24.860 0.913 26.024 1.00 92.19 250 GLU A CA 1
ATOM 1933 C C . GLU A 1 250 ? -24.873 0.800 27.556 1.00 92.19 250 GLU A C 1
ATOM 1935 O O . GLU A 1 250 ? -25.898 0.451 28.142 1.00 92.19 250 GLU A O 1
ATOM 1940 N N . LEU A 1 251 ? -23.776 1.174 28.222 1.00 90.69 251 LEU A N 1
ATOM 1941 C CA . LEU A 1 251 ? -23.697 1.210 29.685 1.00 90.69 251 LEU A CA 1
ATOM 1942 C C . LEU A 1 251 ? -24.729 2.161 30.301 1.00 90.69 251 LEU A C 1
ATOM 1944 O O . LEU A 1 251 ? -25.302 1.832 31.336 1.00 90.69 251 LEU A O 1
ATOM 1948 N N . GLN A 1 252 ? -25.014 3.299 29.666 1.00 91.00 252 GLN A N 1
ATOM 1949 C CA . GLN A 1 252 ? -26.035 4.243 30.117 1.00 91.00 252 GLN A CA 1
ATOM 1950 C C . GLN A 1 252 ? -27.439 3.627 30.064 1.00 91.00 252 GLN A C 1
ATOM 1952 O O . GLN A 1 252 ? -28.212 3.772 31.013 1.00 91.00 252 GLN A O 1
ATOM 1957 N N . VAL A 1 253 ? -27.760 2.890 28.995 1.00 90.19 253 VAL A N 1
ATOM 1958 C CA . VAL A 1 253 ? -29.034 2.163 28.874 1.00 90.19 253 VAL A CA 1
ATOM 1959 C C . VAL A 1 253 ? -29.141 1.103 29.966 1.00 90.19 253 VAL A C 1
ATOM 1961 O O . VAL A 1 253 ? -30.138 1.069 30.683 1.00 90.19 253 VAL A O 1
ATOM 1964 N N . LEU A 1 254 ? -28.098 0.294 30.171 1.00 87.31 254 LEU A N 1
ATOM 1965 C CA . LEU A 1 254 ? -28.078 -0.711 31.242 1.00 87.31 254 LEU A CA 1
ATOM 1966 C C . LEU A 1 254 ? -28.118 -0.079 32.647 1.00 87.31 254 LEU A C 1
ATOM 1968 O O . LEU A 1 254 ? -28.667 -0.661 33.582 1.00 87.31 254 LEU A O 1
ATOM 1972 N N . GLY A 1 255 ? -27.571 1.126 32.797 1.00 85.38 255 GLY A N 1
ATOM 1973 C CA . GLY A 1 255 ? -27.595 1.912 34.028 1.00 85.38 255 GLY A CA 1
ATOM 1974 C C . GLY A 1 255 ? -28.967 2.493 34.375 1.00 85.38 255 GLY A C 1
ATOM 1975 O O . GLY A 1 255 ? -29.242 2.710 35.550 1.00 85.38 255 GLY A O 1
ATOM 1976 N N . SER A 1 256 ? -29.843 2.699 33.386 1.00 87.88 256 SER A N 1
ATOM 1977 C CA . SER A 1 256 ? -31.192 3.246 33.593 1.00 87.88 256 SER A CA 1
ATOM 1978 C C . SER A 1 256 ? -32.183 2.271 34.245 1.00 87.88 256 SER A C 1
ATOM 1980 O O . SER A 1 256 ? -33.275 2.680 34.645 1.00 87.88 256 SER A O 1
ATOM 1982 N N . PHE A 1 257 ? -31.827 0.989 34.391 1.00 83.81 257 PHE A N 1
ATOM 1983 C CA . PHE A 1 257 ? -32.705 0.006 35.020 1.00 83.81 257 PHE A CA 1
ATOM 1984 C C . PHE A 1 257 ? -32.768 0.203 36.547 1.00 83.81 257 PHE A C 1
ATOM 1986 O O . PHE A 1 257 ? -31.738 0.118 37.216 1.00 83.81 257 PHE A O 1
ATOM 1993 N N . PRO A 1 258 ? -33.967 0.344 37.146 1.00 74.56 258 PRO A N 1
ATOM 1994 C CA . PRO A 1 258 ? -34.136 0.725 38.554 1.00 74.56 258 PRO A CA 1
ATOM 1995 C C . PRO A 1 258 ? -33.649 -0.314 39.580 1.00 74.56 258 PRO A C 1
ATOM 1997 O O . PRO A 1 258 ? -33.582 -0.005 40.767 1.00 74.56 258 PRO A O 1
ATOM 2000 N N . LYS A 1 259 ? -33.325 -1.546 39.159 1.00 74.56 259 LYS A N 1
ATOM 2001 C CA . LYS A 1 259 ? -32.828 -2.623 40.038 1.00 74.56 259 LYS A CA 1
ATOM 2002 C C . LYS A 1 259 ? -31.707 -3.478 39.434 1.00 74.56 259 LYS A C 1
ATOM 2004 O O . LYS A 1 259 ? -31.469 -4.548 39.972 1.00 74.56 259 LYS A O 1
ATOM 2009 N N . GLN A 1 260 ? -31.074 -3.029 38.337 1.00 71.88 260 GLN A N 1
ATOM 2010 C CA . GLN A 1 260 ? -30.030 -3.749 37.575 1.00 71.88 260 GLN A CA 1
ATOM 2011 C C . GLN A 1 260 ? -30.143 -5.288 37.673 1.00 71.88 260 GLN A C 1
ATOM 2013 O O . GLN A 1 260 ? -29.509 -5.891 38.542 1.00 71.88 260 GLN A O 1
ATOM 2018 N N . PRO A 1 261 ? -30.956 -5.928 36.810 1.00 79.12 261 PRO A N 1
ATOM 2019 C CA . PRO A 1 261 ? -31.173 -7.372 36.865 1.00 79.12 261 PRO A CA 1
ATOM 2020 C C . PRO A 1 261 ? -29.839 -8.132 36.893 1.00 79.12 261 PRO A C 1
ATOM 2022 O O . PRO A 1 261 ? -28.899 -7.763 36.181 1.00 79.12 261 PRO A O 1
ATOM 2025 N N . GLY A 1 262 ? -29.741 -9.201 37.689 1.00 80.94 262 GLY A N 1
ATOM 2026 C CA . GLY A 1 262 ? -28.508 -9.991 37.811 1.00 80.94 262 GLY A CA 1
ATOM 2027 C C . GLY A 1 262 ? -28.041 -10.584 36.474 1.00 80.94 262 GLY A C 1
ATOM 2028 O O . GLY A 1 262 ? -26.847 -10.778 36.252 1.00 80.94 262 GLY A O 1
ATOM 2029 N N . GLU A 1 263 ? -28.974 -10.776 35.546 1.00 83.69 263 GLU A N 1
ATOM 2030 C CA . GLU A 1 263 ? -28.785 -11.228 34.169 1.00 83.69 263 GLU A CA 1
ATOM 2031 C C . GLU A 1 263 ? -27.972 -10.233 33.324 1.00 83.69 263 GLU A C 1
ATOM 2033 O O . GLU A 1 263 ? -27.306 -10.622 32.365 1.00 83.69 263 GLU A O 1
ATOM 2038 N N . VAL A 1 264 ? -27.980 -8.949 33.694 1.00 86.38 264 VAL A N 1
ATOM 2039 C CA . VAL A 1 264 ? -27.257 -7.873 32.998 1.00 86.38 264 VAL A CA 1
ATOM 2040 C C . VAL A 1 264 ? -25.809 -7.759 33.498 1.00 86.38 264 VAL A C 1
ATOM 2042 O O . VAL A 1 264 ? -24.931 -7.272 32.781 1.00 86.38 264 VAL A O 1
ATOM 2045 N N . ALA A 1 265 ? -25.506 -8.277 34.694 1.00 86.25 265 ALA A N 1
ATOM 2046 C CA . ALA A 1 265 ? -24.182 -8.175 35.308 1.00 86.25 265 ALA A CA 1
ATOM 2047 C C . ALA A 1 265 ? -23.033 -8.783 34.465 1.00 86.25 265 ALA A C 1
ATOM 2049 O O . ALA A 1 265 ? -21.958 -8.175 34.395 1.00 86.25 265 ALA A O 1
ATOM 2050 N N . PRO A 1 266 ? -23.186 -9.939 33.780 1.00 91.12 266 PRO A N 1
ATOM 2051 C CA . PRO A 1 266 ? -22.171 -10.436 32.847 1.00 91.12 266 PRO A CA 1
ATOM 2052 C C . PRO A 1 266 ? -21.910 -9.476 31.681 1.00 91.12 266 PRO A C 1
ATOM 2054 O O . PRO A 1 266 ? -20.752 -9.263 31.317 1.00 91.12 266 PRO A O 1
ATOM 2057 N N . ARG A 1 267 ? -22.961 -8.854 31.127 1.00 90.88 267 ARG A N 1
ATOM 2058 C CA . ARG A 1 267 ? -22.837 -7.901 30.016 1.00 90.88 267 ARG A CA 1
ATOM 2059 C C . ARG A 1 267 ? -22.127 -6.624 30.452 1.00 90.88 267 ARG A C 1
ATOM 2061 O O . ARG A 1 267 ? -21.218 -6.188 29.755 1.00 90.88 267 ARG A O 1
ATOM 2068 N N . VAL A 1 268 ? -22.459 -6.083 31.624 1.00 89.75 268 VAL A N 1
ATOM 2069 C CA . VAL A 1 268 ? -21.774 -4.906 32.190 1.00 89.75 268 VAL A CA 1
ATOM 2070 C C . VAL A 1 268 ? -20.288 -5.191 32.402 1.00 89.75 268 VAL A C 1
ATOM 2072 O O . VAL A 1 268 ? -19.452 -4.398 31.980 1.00 89.75 268 VAL A O 1
ATOM 2075 N N . ARG A 1 269 ? -19.929 -6.353 32.967 1.00 91.38 269 ARG A N 1
ATOM 2076 C CA . ARG A 1 269 ? -18.515 -6.749 33.117 1.00 91.38 269 ARG A CA 1
ATOM 2077 C C . ARG A 1 269 ? -17.792 -6.849 31.774 1.00 91.38 269 ARG A C 1
ATOM 2079 O O . ARG A 1 269 ? -16.655 -6.396 31.662 1.00 91.38 269 ARG A O 1
ATOM 2086 N N . TRP A 1 270 ? -18.446 -7.404 30.754 1.00 93.69 270 TRP A N 1
ATOM 2087 C CA . TRP A 1 270 ? -17.889 -7.467 29.402 1.00 93.69 270 TRP A CA 1
ATOM 2088 C C . TRP A 1 270 ? -17.671 -6.070 28.801 1.00 93.69 270 TRP A C 1
ATOM 2090 O O . TRP A 1 270 ? -16.595 -5.806 28.265 1.00 93.69 270 TRP A O 1
ATOM 2100 N N . LEU A 1 271 ? -18.647 -5.165 28.936 1.00 91.94 271 LEU A N 1
ATOM 2101 C CA . LEU A 1 271 ? -18.556 -3.785 28.449 1.00 91.94 271 LEU A CA 1
ATOM 2102 C C . LEU A 1 271 ? -17.441 -3.009 29.152 1.00 91.94 271 LEU A C 1
ATOM 2104 O O . LEU A 1 271 ? -16.625 -2.390 28.479 1.00 91.94 271 LEU A O 1
ATOM 2108 N N . LEU A 1 272 ? -17.344 -3.106 30.481 1.00 91.44 272 LEU A N 1
ATOM 2109 C CA . LEU A 1 272 ? -16.264 -2.490 31.258 1.00 91.44 272 LEU A CA 1
ATOM 2110 C C . LEU A 1 272 ? -14.885 -3.038 30.861 1.00 91.44 272 LEU A C 1
ATOM 2112 O O . LEU A 1 272 ? -13.932 -2.273 30.737 1.00 91.44 272 LEU A O 1
ATOM 2116 N N . GLY A 1 273 ? -14.775 -4.346 30.604 1.00 94.19 273 GLY A N 1
ATOM 2117 C CA . GLY A 1 273 ? -13.538 -4.956 30.107 1.00 94.19 273 GLY A CA 1
ATOM 2118 C C . GLY A 1 273 ? -13.163 -4.507 28.688 1.00 94.19 273 GLY A C 1
ATOM 2119 O O . GLY A 1 273 ? -11.986 -4.348 28.372 1.00 94.19 273 GLY A O 1
ATOM 2120 N N . LYS A 1 274 ? -14.150 -4.267 27.817 1.00 93.19 274 LYS A N 1
ATOM 2121 C CA . LYS A 1 274 ? -13.916 -3.697 26.480 1.00 93.19 274 LYS A CA 1
ATOM 2122 C C . LYS A 1 274 ? -13.558 -2.215 26.534 1.00 93.19 274 LYS A C 1
ATOM 2124 O O . LYS A 1 274 ? -12.687 -1.784 25.778 1.00 93.19 274 LYS A O 1
ATOM 2129 N N . LEU A 1 275 ? -14.179 -1.463 27.439 1.00 92.00 275 LEU A N 1
ATOM 2130 C CA . LEU A 1 275 ? -13.892 -0.053 27.675 1.00 92.00 275 LEU A CA 1
ATOM 2131 C C . LEU A 1 275 ? -12.449 0.127 28.156 1.00 92.00 275 LEU A C 1
ATOM 2133 O O . LEU A 1 275 ? -11.700 0.895 27.561 1.00 92.00 275 LEU A O 1
ATOM 2137 N N . SER A 1 276 ? -12.023 -0.654 29.155 1.00 91.88 276 SER A N 1
ATOM 2138 C CA . SER A 1 276 ? -10.642 -0.607 29.647 1.00 91.88 276 SER A CA 1
ATOM 2139 C C . SER A 1 276 ? -9.628 -0.991 28.565 1.00 91.88 276 SER A C 1
ATOM 2141 O O . SER A 1 276 ? -8.605 -0.327 28.419 1.00 91.88 276 SER A O 1
ATOM 2143 N N . GLY A 1 277 ? -9.928 -2.004 27.744 1.00 92.44 277 GLY A N 1
ATOM 2144 C CA . GLY A 1 277 ? -9.090 -2.370 26.599 1.00 92.44 277 GLY A CA 1
ATOM 2145 C C . GLY A 1 277 ? -8.946 -1.243 25.567 1.00 92.44 277 GLY A C 1
ATOM 2146 O O . GLY A 1 277 ? -7.838 -0.991 25.091 1.00 92.44 277 GLY A O 1
ATOM 2147 N N . SER A 1 278 ? -10.042 -0.542 25.263 1.00 90.12 278 SER A N 1
ATOM 2148 C CA . SER A 1 278 ? -10.049 0.592 24.324 1.00 90.12 278 SER A CA 1
ATOM 2149 C C . SER A 1 278 ? -9.255 1.778 24.884 1.00 90.12 278 SER A C 1
ATOM 2151 O O . SER A 1 278 ? -8.439 2.360 24.172 1.00 90.12 278 SER A O 1
ATOM 2153 N N . GLN A 1 279 ? -9.390 2.060 26.185 1.00 90.38 279 GLN A N 1
ATOM 2154 C CA . GLN A 1 279 ? -8.622 3.100 26.874 1.00 90.38 279 GLN A CA 1
ATOM 2155 C C . GLN A 1 279 ? -7.113 2.817 26.850 1.00 90.38 279 GLN A C 1
ATOM 2157 O O . GLN A 1 279 ? -6.314 3.697 26.539 1.00 90.38 279 GLN A O 1
ATOM 2162 N N . VAL A 1 280 ? -6.705 1.568 27.098 1.00 93.75 280 VAL A N 1
ATOM 2163 C CA . VAL A 1 280 ? -5.291 1.160 27.024 1.00 93.75 280 VAL A CA 1
ATOM 2164 C C . VAL A 1 280 ? -4.722 1.349 25.614 1.00 93.75 280 VAL A C 1
ATOM 2166 O O . VAL A 1 280 ? -3.556 1.722 25.463 1.00 93.75 280 VAL A O 1
ATOM 2169 N N . ASN A 1 281 ? -5.506 1.081 24.567 1.00 90.88 281 ASN A N 1
ATOM 2170 C CA . ASN A 1 281 ? -5.082 1.341 23.191 1.00 90.88 281 ASN A CA 1
ATOM 2171 C C . ASN A 1 281 ? -4.959 2.840 22.911 1.00 90.88 281 ASN A C 1
ATOM 2173 O O . ASN A 1 281 ? -3.956 3.258 22.334 1.00 90.88 281 ASN A O 1
ATOM 2177 N N . LEU A 1 282 ? -5.927 3.637 23.364 1.00 92.06 282 LEU A N 1
ATOM 2178 C CA . LEU A 1 282 ? -5.928 5.088 23.212 1.00 92.06 282 LEU A CA 1
ATOM 2179 C C . LEU A 1 282 ? -4.686 5.716 23.855 1.00 92.06 282 LEU A C 1
ATOM 2181 O O . LEU A 1 282 ? -3.932 6.405 23.171 1.00 92.06 282 LEU A O 1
ATOM 2185 N N . GLU A 1 283 ? -4.367 5.349 25.098 1.00 91.75 283 GLU A N 1
ATOM 2186 C CA . GLU A 1 283 ? -3.135 5.791 25.759 1.00 91.75 283 GLU A CA 1
ATOM 2187 C C . GLU A 1 283 ? -1.875 5.391 24.976 1.00 91.75 283 GLU A C 1
ATOM 2189 O O . GLU A 1 283 ? -0.923 6.166 24.866 1.00 91.75 283 GLU A O 1
ATOM 2194 N N . LYS A 1 284 ? -1.830 4.175 24.411 1.00 93.44 284 LYS A N 1
ATOM 2195 C CA . LYS A 1 284 ? -0.697 3.741 23.575 1.00 93.44 284 LYS A CA 1
ATOM 2196 C C . LYS A 1 284 ? -0.574 4.596 22.315 1.00 93.44 284 LYS A C 1
ATOM 2198 O O . LYS A 1 284 ? 0.552 4.905 21.916 1.00 93.44 284 LYS A O 1
ATOM 2203 N N . TYR A 1 285 ? -1.687 4.939 21.673 1.00 91.81 285 TYR A N 1
ATOM 2204 C CA . TYR A 1 285 ? -1.689 5.766 20.469 1.00 91.81 285 TYR A CA 1
ATOM 2205 C C . TYR A 1 285 ? -1.282 7.207 20.777 1.00 91.81 285 TYR A C 1
ATOM 2207 O O . TYR A 1 285 ? -0.416 7.736 20.085 1.00 91.81 285 TYR A O 1
ATOM 2215 N N . GLU A 1 286 ? -1.787 7.798 21.858 1.00 91.31 286 GLU A N 1
ATOM 2216 C CA . GLU A 1 286 ? -1.411 9.144 22.307 1.00 91.31 286 GLU A CA 1
ATOM 2217 C C . GLU A 1 286 ? 0.065 9.237 22.709 1.00 91.31 286 GLU A C 1
ATOM 2219 O O . GLU A 1 286 ? 0.772 10.164 22.305 1.00 91.31 286 GLU A O 1
ATOM 2224 N N . ARG A 1 287 ? 0.586 8.236 23.433 1.00 91.81 287 ARG A N 1
ATOM 2225 C CA . ARG A 1 287 ? 2.022 8.159 23.750 1.00 91.81 287 ARG A CA 1
ATOM 2226 C C . ARG A 1 287 ? 2.864 8.125 22.475 1.00 91.81 287 ARG A C 1
ATOM 2228 O O . ARG A 1 287 ? 3.830 8.873 22.373 1.00 91.81 287 ARG A O 1
ATOM 2235 N N . LYS A 1 288 ? 2.492 7.320 21.475 1.00 90.62 288 LYS A N 1
ATOM 2236 C CA . LYS A 1 288 ? 3.203 7.293 20.183 1.00 90.62 288 LYS A CA 1
ATOM 2237 C C . LYS A 1 288 ? 3.085 8.615 19.425 1.00 90.62 288 LYS A C 1
ATOM 2239 O O . LYS A 1 288 ? 4.085 9.082 18.892 1.00 90.62 288 LYS A O 1
ATOM 2244 N N . ALA A 1 289 ? 1.906 9.232 19.420 1.00 88.19 289 ALA A N 1
ATOM 2245 C CA . ALA A 1 289 ? 1.674 10.510 18.756 1.00 88.19 289 ALA A CA 1
ATOM 2246 C C . ALA A 1 289 ? 2.525 11.625 19.384 1.00 88.19 289 ALA A C 1
ATOM 2248 O O . ALA A 1 289 ? 3.174 12.378 18.666 1.00 88.19 289 ALA A O 1
ATOM 2249 N N . SER A 1 290 ? 2.610 11.684 20.718 1.00 87.44 290 SER A N 1
ATOM 2250 C CA . SER A 1 290 ? 3.461 12.660 21.415 1.00 87.44 290 SER A CA 1
ATOM 2251 C C . SER A 1 290 ? 4.956 12.471 21.128 1.00 87.44 290 SER A C 1
ATOM 2253 O O . SER A 1 290 ? 5.677 13.456 20.989 1.00 87.44 290 SER A O 1
ATOM 2255 N N . LEU A 1 291 ? 5.430 11.227 20.990 1.00 88.19 291 LEU A N 1
ATOM 2256 C CA . LEU A 1 291 ? 6.815 10.941 20.601 1.00 88.19 291 LEU A CA 1
ATOM 2257 C C . LEU A 1 291 ? 7.104 11.389 19.163 1.00 88.19 291 LEU A C 1
ATOM 2259 O O . LEU A 1 291 ? 8.120 12.032 18.921 1.00 88.19 291 LEU A O 1
ATOM 2263 N N . LEU A 1 292 ? 6.205 11.087 18.224 1.00 85.25 292 LEU A N 1
ATOM 2264 C CA . LEU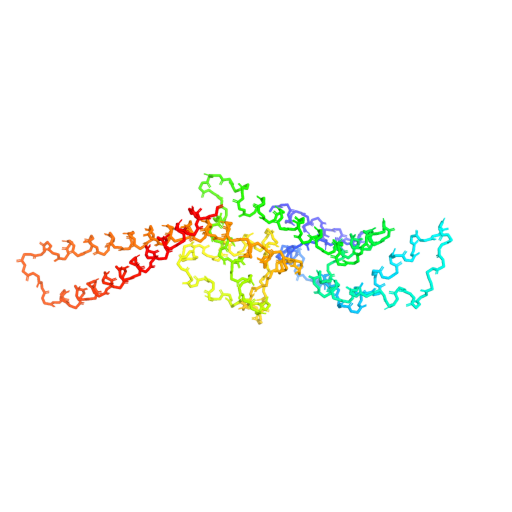 A 1 292 ? 6.345 11.497 16.822 1.00 85.25 292 LEU A CA 1
ATOM 2265 C C . LEU A 1 292 ? 6.248 13.014 16.649 1.00 85.25 292 LEU A C 1
ATOM 2267 O O . LEU A 1 292 ? 6.974 13.584 15.840 1.00 85.25 292 LEU A O 1
ATOM 2271 N N . LYS A 1 293 ? 5.421 13.685 17.454 1.00 86.56 293 LYS A N 1
ATOM 2272 C CA . LYS A 1 293 ? 5.344 15.146 17.471 1.00 86.56 293 LYS A CA 1
ATOM 2273 C C . LYS A 1 293 ? 6.684 15.778 17.857 1.00 86.56 293 LYS A C 1
ATOM 2275 O O . LYS A 1 293 ? 7.148 16.667 17.158 1.00 86.56 293 LYS A O 1
ATOM 2280 N N . LYS A 1 294 ? 7.351 15.259 18.895 1.00 85.94 294 LYS A N 1
ATOM 2281 C CA . LYS A 1 294 ? 8.701 15.718 19.279 1.00 85.94 294 LYS A CA 1
ATOM 2282 C C . LYS A 1 294 ? 9.721 15.513 18.162 1.00 85.94 294 LYS A C 1
ATOM 2284 O O . LYS A 1 294 ? 10.604 16.337 17.986 1.00 85.94 294 LYS A O 1
ATOM 2289 N N . VAL A 1 295 ? 9.606 14.411 17.421 1.00 84.69 295 VAL A N 1
ATOM 2290 C CA . VAL A 1 295 ? 10.480 14.130 16.276 1.00 84.69 295 VAL A CA 1
ATOM 2291 C C . VAL A 1 295 ? 10.300 15.168 15.168 1.00 84.69 295 VAL A C 1
ATOM 2293 O O . VAL A 1 295 ? 11.301 15.599 14.611 1.00 84.69 295 VAL A O 1
ATOM 2296 N N . LEU A 1 296 ? 9.060 15.572 14.884 1.00 81.62 296 LEU A N 1
ATOM 2297 C CA . LEU A 1 296 ? 8.742 16.601 13.888 1.00 81.62 296 LEU A CA 1
ATOM 2298 C C . LEU A 1 296 ? 9.131 18.014 14.336 1.00 81.62 296 LEU A C 1
ATOM 2300 O O . LEU A 1 296 ? 9.459 18.836 13.499 1.00 81.62 296 LEU A O 1
ATOM 2304 N N . GLU A 1 297 ? 9.090 18.308 15.636 1.00 82.75 297 GLU A N 1
ATOM 2305 C CA . GLU A 1 297 ? 9.532 19.602 16.181 1.00 82.75 297 GLU A CA 1
ATOM 2306 C C . GLU A 1 297 ? 11.064 19.763 16.182 1.00 82.75 297 GLU A C 1
ATOM 2308 O O . GLU A 1 297 ? 11.561 20.878 16.319 1.00 82.75 297 GLU A O 1
ATOM 2313 N N . MET A 1 298 ? 11.812 18.658 16.073 1.00 79.12 298 MET A N 1
ATOM 2314 C CA . MET A 1 298 ? 13.281 18.640 16.059 1.00 79.12 298 MET A CA 1
ATOM 2315 C C . MET A 1 298 ? 13.895 18.619 14.651 1.00 79.12 298 MET A C 1
ATOM 2317 O O . MET A 1 298 ? 15.112 18.772 14.543 1.00 79.12 298 MET A O 1
ATOM 2321 N N . GLU A 1 299 ? 13.098 18.371 13.608 1.00 60.44 299 GLU A N 1
ATOM 2322 C CA . GLU A 1 299 ? 13.519 18.415 12.195 1.00 60.44 299 GLU A CA 1
ATOM 2323 C C . GLU A 1 299 ? 13.239 19.775 11.559 1.00 60.44 299 GLU A C 1
ATOM 2325 O O . GLU A 1 299 ? 14.096 20.208 10.756 1.00 60.44 299 GLU A O 1
#

InterPro domains:
  IPR018850 Mitochondrial escape protein 2, C-terminal [PF10443] (1-256)
  IPR039627 Mitochondrial escape protein 2 [PTHR32198] (2-297)

pLDDT: mean 83.86, std 10.87, range [43.28, 94.19]

Foldseek 3Di:
DVLLVVLLVQLVCVVVVPDDDDDDDPDPCSVVSNCVNPVPDDDDDDDDDFDDLVVLLVLLLVLLVVPCPPDPDPCDPVNSVPLPCLSVLCQLQTRDPVLSNQLSVCVSVPDRSVRSSVVVLVVVLVVLCCPQAPVQPPDPPRQAYNLLLLVVLLCLLPDPDQKDFPVVSCPDPRNVPVVVSSVVVCVVVQQKPFDDDPNHGTIIGGSGSNSSVNSNVQCVPLLNVLVSLLVNLVVLLVVLVVVLVVLVVVVVVCVPDPPNDPVCVVVNVVSVVVNVVSVVVNVVSVVSNVVSVVVNVVD